Protein AF-A0A7V9L4Y8-F1 (afdb_monomer)

Solvent-accessible surface area (backbone atoms only — not comparable to full-atom values): 16252 Å² total; per-residue (Å²): 136,78,83,93,70,78,58,53,70,53,61,30,56,26,44,35,30,50,44,97,82,77,30,25,39,28,21,36,65,82,45,42,88,55,62,21,73,34,50,78,91,44,18,61,58,50,34,36,52,55,62,24,64,51,61,85,74,55,50,73,72,57,60,52,59,47,58,69,67,81,80,61,44,82,46,77,40,73,35,63,43,62,37,79,91,40,74,76,79,68,16,47,69,44,80,44,53,38,63,33,38,37,36,53,42,88,48,90,97,49,79,51,69,24,29,41,35,29,32,56,52,71,69,40,74,51,78,42,51,66,90,55,55,66,54,62,54,52,32,60,48,59,63,47,43,54,70,75,68,59,53,47,75,65,43,47,49,43,52,69,50,68,52,65,69,46,82,43,81,44,75,35,58,36,49,78,42,75,67,50,46,55,48,48,55,49,50,49,53,50,51,50,51,49,49,53,50,50,54,50,44,61,72,56,23,48,71,64,79,70,59,88,79,62,73,85,68,81,97,41,64,68,61,52,53,49,52,49,54,46,65,73,41,94,50,90,78,84,85,91,84,72,64,87,90,68,47,65,67,54,52,50,52,43,51,52,47,57,36,56,73,41,101,69,59,66,89,53,67,47,66,53,82,79,67,77,109

Radius of gyration: 27.72 Å; Cα contacts (8 Å, |Δi|>4): 368; chains: 1; bounding box: 59×62×78 Å

Foldseek 3Di:
DPDPPPWDKDKFKWKWFQDPVSKIWIDGLLCLVQIAIGHPVCRLVVSLLVVQLPPPPDDVVNVVSRDADPPKDKDWAKEWEADCVDDDPRRDTDIAIFIKIWGFDDDPPDDGQWTWIGRSLQRDIDIGGPVGDPRVVVRVCNRCVCVVVVDDPSSVVSGRDDTDMDMDMHMHTHDPDPVVSVVSVVVVVVVVVVVVVVVVLVLQFAWDDADVVHDDPPPCPVVLVVVVVCVPDPHPDDDDDDDPPPCPVSSVSVNLNVQCPDPHRDIDGDHDPVSND

pLDDT: mean 86.02, std 11.88, range [40.34, 97.88]

Secondary structure (DSSP, 8-state):
---S---EEEEEEEEEEE-TTS-EEEEETT-TTS-EEE-HHHHHHHHHHHHHTGGGS--HHHHHTT-PPTT-EEEEEEEEE--TTS-GGGGS-EEEEEEEEEEE---TTS--SEEEEEEGGGTEEEEEETTS-HHHHHHHHHHHHHHHTT--HHHHHHHH----EEEEEEEEEE--SHHHHHHHHHHHHHHHHHHHHHHHHHHHSEE-PPPSSPPP-TT-HHHHHHHHHHHTTT---------TTSSHHHHHHHHHHHHHTSSS---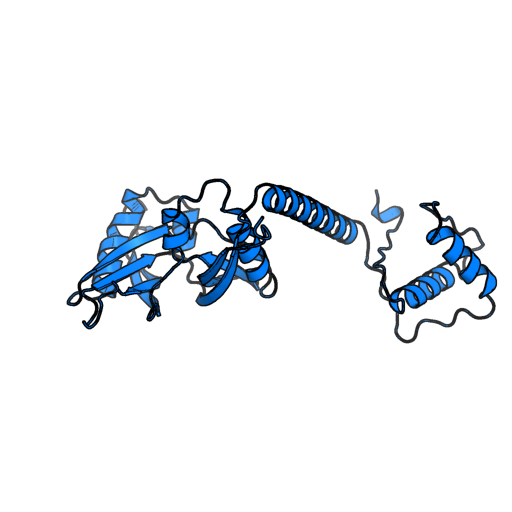-EE--TTT--

Nearest PDB structures (foldseek):
  6g1c-assembly1_V  TM=7.887E-01  e=6.205E-01  Burkholderia pseudomallei K96243
  4ntk-assembly1_F  TM=4.539E-01  e=6.205E-01  Escherichia coli K-12
  4ntm-assembly1_C  TM=2.585E-01  e=7.381E-01  Escherichia coli K-12
  3nz3-assembly1_A  TM=2.889E-01  e=1.974E+00  Streptococcus pneumoniae R6

Structure (mmCIF, N/CA/C/O backbone):
data_AF-A0A7V9L4Y8-F1
#
_entry.id   AF-A0A7V9L4Y8-F1
#
loop_
_atom_site.group_PDB
_atom_site.id
_atom_site.type_symbol
_atom_site.label_atom_id
_atom_site.label_alt_id
_atom_site.label_comp_id
_atom_site.label_asym_id
_atom_site.label_entity_id
_atom_site.label_seq_id
_atom_site.pdbx_PDB_ins_code
_atom_site.Cartn_x
_atom_site.Cartn_y
_atom_site.Cartn_z
_atom_site.occupancy
_atom_site.B_iso_or_equiv
_atom_site.auth_seq_id
_atom_site.auth_comp_id
_atom_site.auth_asym_id
_atom_site.auth_atom_id
_atom_site.pdbx_PDB_model_num
ATOM 1 N N . MET A 1 1 ? 1.287 -39.798 -14.223 1.00 40.34 1 MET A N 1
ATOM 2 C CA . MET A 1 1 ? 2.064 -38.546 -14.345 1.00 40.34 1 MET A CA 1
ATOM 3 C C . MET A 1 1 ? 1.066 -37.435 -14.628 1.00 40.34 1 MET A C 1
ATOM 5 O O . MET A 1 1 ? 0.659 -37.303 -15.773 1.00 40.34 1 MET A O 1
ATOM 9 N N . SER A 1 2 ? 0.564 -36.748 -13.597 1.00 40.59 2 SER A N 1
ATOM 10 C CA . SER A 1 2 ? -0.271 -35.559 -13.801 1.00 40.59 2 SER A CA 1
ATOM 11 C C . SER A 1 2 ? 0.634 -34.392 -14.195 1.00 40.59 2 SER A C 1
ATOM 13 O O . SER A 1 2 ? 1.723 -34.234 -13.644 1.00 40.59 2 SER A O 1
ATOM 15 N N . ASP A 1 3 ? 0.205 -33.638 -15.202 1.00 41.84 3 ASP A N 1
ATOM 16 C CA . ASP A 1 3 ? 0.892 -32.469 -15.748 1.00 41.84 3 ASP A CA 1
ATOM 17 C C . ASP A 1 3 ? 1.083 -31.428 -14.626 1.00 41.84 3 ASP A C 1
ATOM 19 O O . ASP A 1 3 ? 0.116 -30.918 -14.068 1.00 41.84 3 ASP A O 1
ATOM 23 N N . GLY A 1 4 ? 2.332 -31.185 -14.218 1.00 46.22 4 GLY A N 1
ATOM 24 C CA . GLY A 1 4 ? 2.710 -30.374 -13.052 1.00 46.22 4 GLY A CA 1
ATOM 25 C C . GLY A 1 4 ? 2.555 -28.868 -13.275 1.00 46.22 4 GLY A C 1
ATOM 26 O O . GLY A 1 4 ? 3.537 -28.131 -13.195 1.00 46.22 4 GLY A O 1
ATOM 27 N N . LYS A 1 5 ? 1.338 -28.414 -13.591 1.00 54.34 5 LYS A N 1
ATOM 28 C CA . LYS A 1 5 ? 1.007 -27.019 -13.933 1.00 54.34 5 LYS A CA 1
ATOM 29 C C . LYS A 1 5 ? -0.105 -26.409 -13.081 1.00 54.34 5 LYS A C 1
ATOM 31 O O . LYS A 1 5 ? -0.654 -25.375 -13.459 1.00 54.34 5 LYS A O 1
ATOM 36 N N . ASP A 1 6 ? -0.416 -26.991 -11.932 1.00 62.16 6 ASP A N 1
ATOM 37 C CA . ASP A 1 6 ? -1.421 -26.415 -11.042 1.00 62.16 6 ASP A CA 1
ATOM 38 C C . ASP A 1 6 ? -0.818 -25.219 -10.299 1.00 62.16 6 ASP A C 1
ATOM 40 O O . ASP A 1 6 ? -0.208 -25.330 -9.232 1.00 62.16 6 ASP A O 1
ATOM 44 N N . LYS A 1 7 ? -0.940 -24.048 -10.925 1.00 72.19 7 LYS A N 1
ATOM 45 C CA . LYS A 1 7 ? -0.676 -22.762 -10.289 1.00 72.19 7 LYS A CA 1
ATOM 46 C C . LYS A 1 7 ? -1.854 -22.424 -9.380 1.00 72.19 7 LYS A C 1
ATOM 48 O O . LYS A 1 7 ? -3.005 -22.443 -9.818 1.00 72.19 7 LYS A O 1
ATOM 53 N N . LEU A 1 8 ? -1.572 -22.099 -8.121 1.00 82.00 8 LEU A N 1
ATOM 54 C CA . LEU A 1 8 ? -2.609 -21.671 -7.188 1.00 82.00 8 LEU A CA 1
ATOM 55 C C . LEU A 1 8 ? -2.978 -20.217 -7.489 1.00 82.00 8 LEU A C 1
ATOM 57 O O . LEU A 1 8 ? -2.114 -19.344 -7.500 1.00 82.00 8 LEU A O 1
ATOM 61 N N . ARG A 1 9 ? -4.262 -19.966 -7.743 1.00 88.81 9 ARG A N 1
ATOM 62 C CA . ARG A 1 9 ? -4.794 -18.634 -8.039 1.00 88.81 9 ARG A CA 1
ATOM 63 C C . ARG A 1 9 ? -5.753 -18.202 -6.947 1.00 88.81 9 ARG A C 1
ATOM 65 O O . ARG A 1 9 ? -6.608 -18.985 -6.541 1.00 88.81 9 ARG A O 1
ATOM 72 N N . PHE A 1 10 ? -5.638 -16.958 -6.511 1.00 90.31 10 PHE A N 1
ATOM 73 C CA . PHE A 1 10 ? -6.594 -16.349 -5.596 1.00 90.31 10 PHE A CA 1
ATOM 74 C C . PHE A 1 10 ? -6.694 -14.846 -5.838 1.00 90.31 10 PHE A C 1
ATOM 76 O O . PHE A 1 10 ? -5.872 -14.254 -6.534 1.00 90.31 10 PHE A O 1
ATOM 83 N N . THR A 1 11 ? -7.721 -14.225 -5.271 1.00 93.81 11 THR A N 1
ATOM 84 C CA . THR A 1 11 ? -7.884 -12.772 -5.281 1.00 93.81 11 THR A CA 1
ATOM 85 C C . THR A 1 11 ? -7.749 -12.265 -3.857 1.00 93.81 11 THR A C 1
ATOM 87 O O . THR A 1 11 ? -8.398 -12.792 -2.959 1.00 93.81 11 THR A O 1
ATOM 90 N N . THR A 1 12 ? -6.920 -11.245 -3.660 1.00 95.00 12 THR A N 1
ATOM 91 C CA . THR A 1 12 ? -6.832 -10.501 -2.397 1.00 95.00 12 THR A CA 1
ATOM 92 C C . THR A 1 12 ? -7.390 -9.099 -2.586 1.00 95.00 12 THR A C 1
ATOM 94 O O . THR A 1 12 ? -7.534 -8.616 -3.713 1.00 95.00 12 THR A O 1
ATOM 97 N N . LEU A 1 13 ? -7.663 -8.421 -1.476 1.00 97.00 13 LEU A N 1
ATOM 98 C CA . LEU A 1 13 ? -7.881 -6.982 -1.465 1.00 97.00 13 LEU A CA 1
ATOM 99 C C . LEU A 1 13 ? -6.601 -6.262 -1.026 1.00 97.00 13 LEU A C 1
ATOM 101 O O . LEU A 1 13 ? -5.898 -6.697 -0.107 1.00 97.00 13 LEU A O 1
ATOM 105 N N . ALA A 1 14 ? -6.320 -5.152 -1.691 1.00 97.00 14 ALA A N 1
ATOM 106 C CA . ALA A 1 14 ? -5.203 -4.272 -1.411 1.00 97.00 14 ALA A CA 1
ATOM 107 C C . ALA A 1 14 ? -5.695 -2.832 -1.256 1.00 97.00 14 ALA A C 1
ATOM 109 O O . ALA A 1 14 ? -6.662 -2.410 -1.893 1.00 97.00 14 ALA A O 1
ATOM 110 N N . LEU A 1 15 ? -5.025 -2.085 -0.387 1.00 97.00 15 LEU A N 1
ATOM 111 C CA . LEU A 1 15 ? -5.238 -0.663 -0.206 1.00 97.00 15 LEU A CA 1
ATOM 112 C C . LEU A 1 15 ? -4.317 0.090 -1.165 1.00 97.00 15 LEU A C 1
ATOM 114 O O . LEU A 1 15 ? -3.099 -0.026 -1.054 1.00 97.00 15 LEU A O 1
ATOM 118 N N . ARG A 1 16 ? -4.890 0.888 -2.067 1.00 96.88 16 ARG A N 1
ATOM 119 C CA . ARG A 1 16 ? -4.148 1.848 -2.890 1.00 96.88 16 ARG A CA 1
ATOM 120 C C . ARG A 1 16 ? -4.286 3.244 -2.301 1.00 96.88 16 ARG A C 1
ATOM 122 O O . ARG A 1 16 ? -5.403 3.674 -2.025 1.00 96.88 16 ARG A O 1
ATOM 129 N N . ARG A 1 17 ? -3.175 3.960 -2.138 1.00 94.81 17 ARG A N 1
ATOM 130 C CA . ARG A 1 17 ? -3.119 5.344 -1.644 1.00 94.81 17 ARG A CA 1
ATOM 131 C C . ARG A 1 17 ? -2.508 6.250 -2.703 1.00 94.81 17 ARG A C 1
ATOM 133 O O . ARG A 1 17 ? -1.490 5.897 -3.293 1.00 94.81 17 ARG A O 1
ATOM 140 N N . THR A 1 18 ? -3.102 7.419 -2.916 1.00 94.31 18 THR A N 1
ATOM 141 C CA . THR A 1 18 ? -2.512 8.475 -3.753 1.00 94.31 18 THR A CA 1
ATOM 142 C C . THR A 1 18 ? -1.647 9.379 -2.887 1.00 94.31 18 THR A C 1
ATOM 144 O O . THR A 1 18 ? -2.134 9.970 -1.921 1.00 94.31 18 THR A O 1
ATOM 147 N N . LEU A 1 19 ? -0.363 9.478 -3.212 1.00 91.88 19 LEU A N 1
ATOM 148 C CA . LEU A 1 19 ? 0.608 10.274 -2.468 1.00 91.88 19 LEU A CA 1
ATOM 149 C C . LEU A 1 19 ? 0.749 11.673 -3.077 1.00 91.88 19 LEU A C 1
ATOM 151 O O . LEU A 1 19 ? 0.355 11.919 -4.211 1.00 91.88 19 LEU A O 1
ATOM 155 N N . ALA A 1 20 ? 1.357 12.596 -2.329 1.00 88.50 20 ALA A N 1
ATOM 156 C CA . ALA A 1 20 ? 1.542 13.982 -2.770 1.00 88.50 20 ALA A CA 1
ATOM 157 C C . ALA A 1 20 ? 2.481 14.144 -3.986 1.00 88.50 20 ALA A C 1
ATOM 159 O O . ALA A 1 20 ? 2.545 15.221 -4.564 1.00 88.50 20 ALA A O 1
ATOM 160 N N . SER A 1 21 ? 3.236 13.103 -4.346 1.00 88.69 21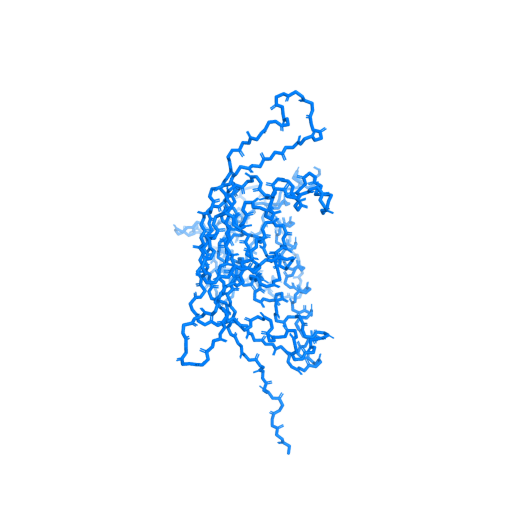 SER A N 1
ATOM 161 C CA . SER A 1 21 ? 4.180 13.078 -5.469 1.00 88.69 21 SER A CA 1
ATOM 162 C C . SER A 1 21 ? 3.560 12.591 -6.787 1.00 88.69 21 SER A C 1
ATOM 164 O O . SER A 1 21 ? 4.308 12.191 -7.677 1.00 88.69 21 SER A O 1
ATOM 166 N N . ASP A 1 22 ? 2.229 12.507 -6.879 1.00 89.00 22 ASP A N 1
ATOM 167 C CA . ASP A 1 22 ? 1.484 11.817 -7.950 1.00 89.00 22 ASP A CA 1
ATOM 168 C C . ASP A 1 22 ? 1.852 10.327 -8.116 1.00 89.00 22 ASP A C 1
ATOM 170 O O . ASP A 1 22 ? 1.474 9.672 -9.085 1.00 89.00 22 ASP A O 1
ATOM 174 N N . HIS A 1 23 ? 2.584 9.765 -7.14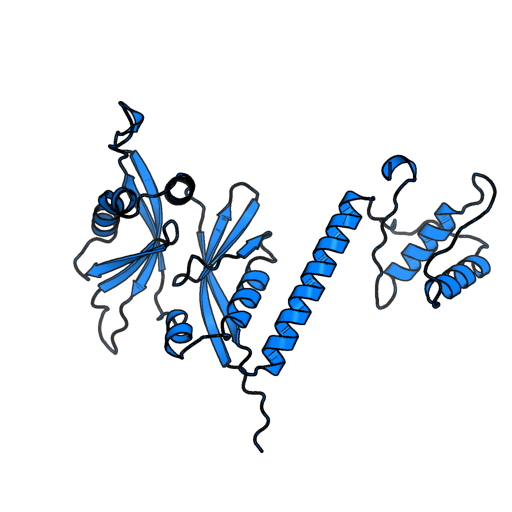8 1.00 93.94 23 HIS A N 1
ATOM 175 C CA . HIS A 1 23 ? 2.834 8.333 -7.055 1.00 93.94 23 HIS A CA 1
ATOM 176 C C . HIS A 1 23 ? 1.749 7.651 -6.227 1.00 93.94 23 HIS A C 1
ATOM 178 O O . HIS A 1 23 ? 1.054 8.264 -5.410 1.00 93.94 23 HIS A O 1
ATOM 184 N N . HIS A 1 24 ? 1.654 6.343 -6.406 1.00 95.38 24 HIS A N 1
ATOM 185 C CA . HIS A 1 24 ? 0.747 5.479 -5.683 1.00 95.38 24 HIS A CA 1
ATOM 186 C C . HIS A 1 24 ? 1.528 4.499 -4.819 1.00 95.38 24 HIS A C 1
ATOM 188 O O . HIS A 1 24 ? 2.550 3.959 -5.237 1.00 95.38 24 HIS A O 1
ATOM 194 N N . GLU A 1 25 ? 1.010 4.263 -3.621 1.00 95.12 25 GLU A N 1
ATOM 195 C CA . GLU A 1 25 ? 1.399 3.154 -2.755 1.00 95.12 25 GLU A CA 1
ATOM 196 C C . GLU A 1 25 ? 0.288 2.107 -2.813 1.00 95.12 25 GLU A C 1
ATOM 198 O O . GLU A 1 25 ? -0.892 2.462 -2.750 1.00 95.12 25 GLU A O 1
ATOM 203 N N . MET A 1 26 ? 0.640 0.830 -2.923 1.00 96.62 26 MET A N 1
ATOM 204 C CA . MET A 1 26 ? -0.325 -0.264 -2.864 1.00 96.62 26 MET A CA 1
ATOM 205 C C . MET A 1 26 ? 0.186 -1.368 -1.949 1.00 96.62 26 MET A C 1
ATOM 207 O O . MET A 1 26 ? 1.325 -1.806 -2.102 1.00 96.62 26 MET A O 1
ATOM 211 N N . SER A 1 27 ? -0.648 -1.841 -1.025 1.00 95.94 27 SER A N 1
ATOM 212 C CA . SER A 1 27 ? -0.290 -2.932 -0.111 1.00 95.94 27 SER A CA 1
ATOM 213 C C . SER A 1 27 ? -1.485 -3.838 0.215 1.00 95.94 27 SER A C 1
ATOM 215 O O . SER A 1 27 ? -2.629 -3.374 0.217 1.00 95.94 27 SER A O 1
ATOM 217 N N . PRO A 1 28 ? -1.281 -5.140 0.486 1.00 95.44 28 PRO A N 1
ATOM 218 C CA . PRO A 1 28 ? -2.339 -6.018 0.971 1.00 95.44 28 PRO A CA 1
ATOM 219 C C . PRO A 1 28 ? -2.817 -5.559 2.347 1.00 95.44 28 PRO A C 1
ATOM 221 O O . PRO A 1 28 ? -2.011 -5.221 3.212 1.00 95.44 28 PRO A O 1
ATOM 224 N N . ILE A 1 29 ? -4.123 -5.641 2.594 1.00 94.25 29 ILE A N 1
ATOM 225 C CA . ILE A 1 29 ? -4.723 -5.197 3.868 1.00 94.25 29 ILE A CA 1
ATOM 226 C C . ILE A 1 29 ? -4.119 -5.927 5.072 1.00 94.25 29 ILE A C 1
ATOM 228 O O . ILE A 1 29 ? -3.893 -5.326 6.116 1.00 94.25 29 ILE A O 1
ATOM 232 N N . THR A 1 30 ? -3.848 -7.223 4.924 1.00 90.69 30 THR A N 1
ATOM 233 C CA . THR A 1 30 ? -3.365 -8.095 6.003 1.00 90.69 30 THR A CA 1
ATOM 234 C C . THR A 1 30 ? -1.844 -8.158 6.120 1.00 90.69 30 THR A C 1
ATOM 236 O O . THR A 1 30 ? -1.336 -8.902 6.957 1.00 90.69 30 THR A O 1
ATOM 239 N N . ALA A 1 31 ? -1.117 -7.452 5.253 1.00 90.81 31 ALA A N 1
ATOM 240 C CA . ALA A 1 31 ? 0.342 -7.437 5.223 1.00 90.81 31 ALA A CA 1
ATOM 241 C C . ALA A 1 31 ? 0.830 -6.092 4.673 1.00 90.81 31 ALA A C 1
ATOM 243 O O . ALA A 1 31 ? 1.464 -6.035 3.621 1.00 90.81 31 ALA A O 1
ATOM 24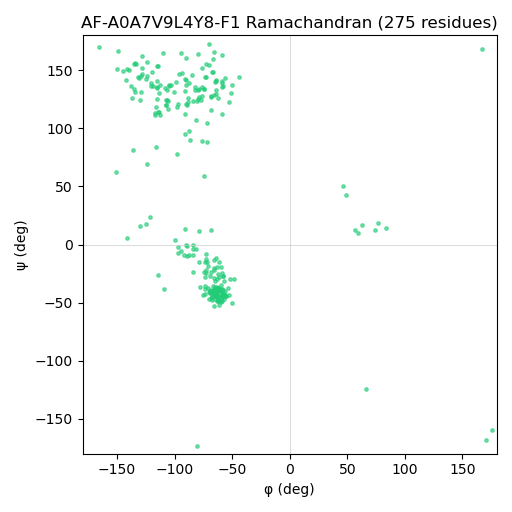4 N N . SER A 1 32 ? 0.505 -5.003 5.378 1.00 90.62 32 SER A N 1
ATOM 245 C CA . SER A 1 32 ? 0.758 -3.636 4.900 1.00 90.62 32 SER A CA 1
ATOM 246 C C . SER A 1 32 ? 2.249 -3.318 4.714 1.00 90.62 32 SER A C 1
ATOM 248 O O . SER A 1 32 ? 2.607 -2.413 3.965 1.00 90.62 32 SER A O 1
ATOM 250 N N . THR A 1 33 ? 3.121 -4.109 5.346 1.00 88.12 33 THR A N 1
ATOM 251 C CA . THR A 1 33 ? 4.580 -4.069 5.187 1.00 88.12 33 THR A CA 1
ATOM 252 C C . THR A 1 33 ? 5.061 -4.471 3.793 1.00 88.12 33 THR A C 1
ATOM 254 O O . THR A 1 33 ? 6.158 -4.080 3.396 1.00 88.12 33 THR A O 1
ATOM 257 N N . ILE A 1 34 ? 4.253 -5.213 3.032 1.00 91.44 34 ILE A N 1
ATOM 258 C CA . ILE A 1 34 ? 4.512 -5.527 1.626 1.00 91.44 34 ILE A CA 1
ATOM 259 C C . ILE A 1 34 ? 3.845 -4.443 0.790 1.00 91.44 34 ILE A C 1
ATOM 261 O O . ILE A 1 34 ? 2.652 -4.512 0.503 1.00 91.44 34 ILE A O 1
ATOM 265 N N . ALA A 1 35 ? 4.615 -3.429 0.415 1.00 93.62 35 ALA A N 1
ATOM 266 C CA . ALA A 1 35 ? 4.115 -2.298 -0.351 1.00 93.62 35 ALA A CA 1
ATOM 267 C C . ALA A 1 35 ? 4.858 -2.161 -1.682 1.00 93.62 35 ALA A C 1
ATOM 269 O O . ALA A 1 35 ? 6.085 -2.250 -1.731 1.00 93.62 35 ALA A O 1
ATOM 270 N N . ALA A 1 36 ? 4.107 -1.908 -2.750 1.00 95.06 36 ALA A N 1
ATOM 271 C CA . ALA A 1 36 ? 4.629 -1.408 -4.014 1.00 95.06 36 ALA A CA 1
ATOM 272 C C . ALA A 1 36 ? 4.467 0.117 -4.066 1.00 95.06 36 ALA A C 1
ATOM 274 O O . ALA A 1 36 ? 3.503 0.664 -3.523 1.00 95.06 36 ALA A O 1
ATOM 275 N N . TYR A 1 37 ? 5.405 0.798 -4.724 1.00 94.94 37 TYR A N 1
ATOM 276 C CA . TYR A 1 37 ? 5.404 2.251 -4.881 1.00 94.94 37 TYR A CA 1
ATOM 277 C C . TYR A 1 37 ? 5.780 2.607 -6.315 1.00 94.94 37 TYR A C 1
ATOM 279 O O . TYR A 1 37 ? 6.848 2.225 -6.789 1.00 94.94 37 TYR A O 1
ATOM 287 N N . GLY A 1 38 ? 4.949 3.394 -6.992 1.00 94.50 38 GLY A N 1
ATOM 288 C CA . GLY A 1 38 ? 5.218 3.748 -8.380 1.00 94.50 38 GLY A CA 1
ATOM 289 C C . GLY A 1 38 ? 4.121 4.575 -9.029 1.00 94.50 38 GLY A C 1
ATOM 290 O O . GLY A 1 38 ? 3.322 5.222 -8.358 1.00 94.50 38 GLY A O 1
ATOM 291 N N . GLN A 1 39 ? 4.100 4.557 -10.358 1.00 94.50 39 GLN A N 1
ATOM 292 C CA . GLN A 1 39 ? 3.021 5.140 -11.155 1.00 94.50 39 GLN A CA 1
ATOM 293 C C . GLN A 1 39 ? 1.749 4.282 -11.060 1.00 94.50 39 GLN A C 1
ATOM 295 O O . GLN A 1 39 ? 1.821 3.082 -10.776 1.00 94.50 39 GLN A O 1
ATOM 300 N N . GLU A 1 40 ? 0.586 4.901 -11.290 1.00 90.81 40 GLU A N 1
ATOM 301 C CA . GLU A 1 40 ? -0.732 4.260 -11.154 1.00 90.81 40 GLU A CA 1
ATOM 302 C C . GLU A 1 40 ? -0.846 2.950 -11.941 1.00 90.81 40 GLU A C 1
ATOM 304 O O . GLU A 1 40 ? -1.345 1.955 -11.423 1.00 90.81 40 GLU A O 1
ATOM 309 N N . ASP A 1 41 ? -0.346 2.946 -13.174 1.00 88.31 41 ASP A N 1
ATOM 310 C CA . ASP A 1 41 ? -0.418 1.835 -14.120 1.00 88.31 41 ASP A CA 1
ATOM 311 C C . ASP A 1 41 ? 0.495 0.656 -13.758 1.00 88.31 41 ASP A C 1
ATOM 313 O O . ASP A 1 41 ? 0.315 -0.433 -14.292 1.00 88.31 41 ASP A O 1
ATOM 317 N N . ARG A 1 42 ? 1.464 0.849 -12.854 1.00 90.19 42 ARG A N 1
ATOM 318 C CA . ARG A 1 42 ? 2.496 -0.156 -12.537 1.00 90.19 42 ARG A CA 1
ATOM 319 C C . ARG A 1 42 ? 2.430 -0.700 -11.126 1.00 90.19 42 ARG A C 1
ATOM 321 O O . ARG A 1 42 ? 2.874 -1.820 -10.889 1.00 90.19 42 ARG A O 1
ATOM 328 N N . VAL A 1 43 ? 1.892 0.074 -10.187 1.00 95.12 43 VAL A N 1
ATOM 329 C CA . VAL A 1 43 ? 1.919 -0.288 -8.765 1.00 95.12 43 VAL A CA 1
ATOM 330 C C . VAL A 1 43 ? 1.205 -1.622 -8.495 1.00 95.12 43 VAL A C 1
ATOM 332 O O . VAL A 1 43 ? 1.656 -2.413 -7.668 1.00 95.12 43 VAL A O 1
ATOM 335 N N . ALA A 1 44 ? 0.133 -1.910 -9.241 1.00 93.69 44 ALA A N 1
ATOM 336 C CA . ALA A 1 44 ? -0.602 -3.167 -9.140 1.00 93.69 44 ALA A CA 1
ATOM 337 C C . ALA A 1 44 ? 0.195 -4.361 -9.686 1.00 93.69 44 ALA A C 1
ATOM 339 O O . ALA A 1 44 ? 0.204 -5.424 -9.062 1.00 93.69 44 ALA A O 1
ATOM 340 N N . ASP A 1 45 ? 0.896 -4.189 -10.809 1.00 92.12 45 ASP A N 1
ATOM 341 C CA . ASP A 1 45 ? 1.741 -5.230 -11.403 1.00 92.12 45 ASP A CA 1
ATOM 342 C C . ASP A 1 45 ? 2.933 -5.558 -10.495 1.00 92.12 45 ASP A C 1
ATOM 344 O O . ASP A 1 45 ? 3.236 -6.730 -10.264 1.00 92.12 45 ASP A O 1
ATOM 348 N N . GLU A 1 46 ? 3.572 -4.535 -9.920 1.00 93.56 46 GLU A N 1
ATOM 349 C CA . GLU A 1 46 ? 4.672 -4.705 -8.967 1.00 93.56 46 GLU A CA 1
ATOM 350 C C . GLU A 1 46 ? 4.221 -5.440 -7.703 1.00 93.56 46 GLU A C 1
ATOM 352 O O . GLU A 1 46 ? 4.887 -6.382 -7.267 1.00 93.56 46 GLU A O 1
ATOM 357 N N . LEU A 1 47 ? 3.069 -5.064 -7.136 1.00 94.44 47 LEU A N 1
ATOM 358 C CA . LEU A 1 47 ? 2.534 -5.757 -5.968 1.00 94.44 47 LEU A CA 1
ATOM 359 C C . LEU A 1 47 ? 2.135 -7.199 -6.305 1.00 94.44 47 LEU A C 1
ATOM 361 O O . LEU A 1 47 ? 2.425 -8.113 -5.535 1.00 94.44 47 LEU A O 1
ATOM 365 N N . THR A 1 48 ? 1.511 -7.427 -7.463 1.00 92.81 48 THR A N 1
ATOM 366 C CA . THR A 1 48 ? 1.160 -8.777 -7.934 1.00 92.81 48 THR A CA 1
ATOM 367 C C . THR A 1 48 ? 2.405 -9.649 -8.044 1.00 92.81 48 THR A C 1
ATOM 369 O O . THR A 1 48 ? 2.412 -10.781 -7.557 1.00 92.81 48 THR A O 1
ATOM 372 N N . LEU A 1 49 ? 3.479 -9.109 -8.625 1.00 88.94 49 LEU A N 1
ATOM 373 C CA . LEU A 1 49 ? 4.762 -9.790 -8.741 1.00 88.94 49 LEU A CA 1
ATOM 374 C C . LEU A 1 49 ? 5.356 -10.102 -7.361 1.00 88.94 49 LEU A C 1
ATOM 376 O O . LEU A 1 49 ? 5.718 -11.250 -7.104 1.00 88.94 49 LEU A O 1
ATOM 380 N N . ALA A 1 50 ? 5.380 -9.130 -6.445 1.00 88.81 50 ALA A N 1
ATOM 381 C CA . ALA A 1 50 ? 5.879 -9.326 -5.084 1.00 88.81 50 ALA A CA 1
ATOM 382 C C . ALA A 1 50 ? 5.109 -10.429 -4.333 1.00 88.81 50 ALA A C 1
ATOM 384 O O . ALA A 1 50 ? 5.715 -11.290 -3.695 1.00 88.81 50 ALA A O 1
ATOM 385 N N . LEU A 1 51 ? 3.778 -10.455 -4.448 1.00 88.31 51 LEU A N 1
ATOM 386 C CA . LEU A 1 51 ? 2.938 -11.470 -3.805 1.00 88.31 51 LEU A CA 1
ATOM 387 C C . LEU A 1 51 ? 3.036 -12.843 -4.480 1.00 88.31 51 LEU A C 1
ATOM 389 O O . LEU A 1 51 ? 2.872 -13.861 -3.807 1.00 88.31 51 LEU A O 1
ATOM 393 N N . SER A 1 52 ? 3.336 -12.896 -5.780 1.00 86.50 52 SER A N 1
ATOM 394 C CA . SER A 1 52 ? 3.569 -14.159 -6.494 1.00 86.50 52 SER A CA 1
ATOM 395 C C . SER A 1 52 ? 4.857 -14.875 -6.060 1.00 86.50 52 SER A C 1
ATOM 397 O O . SER A 1 52 ? 4.935 -16.099 -6.172 1.00 86.50 52 SER A O 1
ATOM 399 N N . GLU A 1 53 ? 5.819 -14.121 -5.507 1.00 78.19 53 GLU A N 1
ATOM 400 C CA . GLU A 1 53 ? 7.138 -14.575 -5.025 1.00 78.19 53 GLU A CA 1
ATOM 401 C C . GLU A 1 53 ? 7.206 -14.771 -3.496 1.00 78.19 53 GLU A C 1
ATOM 403 O O . GLU A 1 53 ? 8.214 -15.224 -2.954 1.00 78.19 53 GLU A O 1
ATOM 408 N N . LEU A 1 54 ? 6.082 -14.591 -2.801 1.00 75.19 54 LEU A N 1
ATOM 409 C CA . LEU A 1 54 ? 5.907 -14.990 -1.404 1.00 75.19 54 LEU A CA 1
ATOM 410 C C . LEU A 1 54 ? 5.990 -16.519 -1.105 1.00 75.19 54 LEU A C 1
ATOM 412 O O . LEU A 1 54 ? 6.065 -16.851 0.083 1.00 75.19 54 LEU A O 1
ATOM 416 N N . PRO A 1 55 ? 5.982 -17.489 -2.064 1.00 56.41 55 PRO A N 1
ATOM 417 C CA . PRO A 1 55 ? 5.888 -18.905 -1.723 1.00 56.41 55 PRO A CA 1
ATOM 418 C C . PRO A 1 55 ? 7.193 -19.551 -1.238 1.00 56.41 55 PRO A C 1
ATOM 420 O O . PRO A 1 55 ? 7.212 -20.769 -1.080 1.00 56.41 55 PRO A O 1
ATOM 423 N N . ASP A 1 56 ? 8.251 -18.796 -0.933 1.00 52.47 56 ASP A N 1
ATOM 424 C CA . ASP A 1 56 ? 9.483 -19.392 -0.391 1.00 52.47 56 ASP A CA 1
ATOM 425 C C . ASP A 1 56 ? 9.290 -20.005 1.018 1.00 52.47 56 ASP A C 1
ATOM 427 O O . ASP A 1 56 ? 10.028 -20.911 1.394 1.00 52.47 56 ASP A O 1
ATOM 431 N N . GLU A 1 57 ? 8.249 -19.609 1.772 1.00 52.44 57 GLU A N 1
ATOM 432 C CA . GLU A 1 57 ? 7.961 -20.154 3.120 1.00 52.44 57 GLU A CA 1
ATOM 433 C C . GLU A 1 57 ? 6.463 -20.361 3.439 1.00 52.44 57 GLU A C 1
ATOM 435 O O . GLU A 1 57 ? 6.090 -20.676 4.577 1.00 52.44 57 GLU A O 1
ATOM 440 N N . ALA A 1 58 ? 5.567 -20.157 2.469 1.00 53.22 58 ALA A N 1
ATOM 441 C CA . ALA A 1 58 ? 4.135 -20.021 2.724 1.00 53.22 58 ALA A CA 1
ATOM 442 C C . ALA A 1 58 ? 3.472 -21.351 3.128 1.00 53.22 58 ALA A C 1
ATOM 444 O O . ALA A 1 58 ? 2.883 -22.070 2.319 1.00 53.22 58 ALA A O 1
ATOM 445 N N . LYS A 1 59 ? 3.484 -21.640 4.433 1.00 67.12 59 LYS A N 1
ATOM 446 C CA . LYS A 1 59 ? 2.489 -22.506 5.077 1.00 67.12 59 LYS A CA 1
ATOM 447 C C . LYS A 1 59 ? 1.099 -22.115 4.541 1.00 67.12 59 LYS A C 1
ATOM 449 O O . LYS A 1 59 ? 0.859 -20.920 4.361 1.00 67.12 59 LYS A O 1
ATOM 454 N N . PRO A 1 60 ? 0.149 -23.047 4.342 1.00 74.69 60 PRO A N 1
ATOM 455 C CA . PRO A 1 60 ? -1.214 -22.718 3.895 1.00 74.69 60 PRO A CA 1
ATOM 456 C C . PRO A 1 60 ? -1.868 -21.574 4.691 1.00 74.69 60 PRO A C 1
ATOM 458 O O . PRO A 1 60 ? -2.635 -20.779 4.154 1.00 74.69 60 PRO A O 1
ATOM 461 N N . THR A 1 61 ? -1.484 -21.432 5.961 1.00 76.12 61 THR A N 1
ATOM 462 C CA . THR A 1 61 ? -1.878 -20.338 6.854 1.00 76.12 61 THR A CA 1
ATOM 463 C C . THR A 1 61 ? -1.450 -18.945 6.389 1.00 76.12 61 THR A C 1
ATOM 465 O O . THR A 1 61 ? -2.107 -17.978 6.748 1.00 76.12 61 THR A O 1
ATOM 468 N N . SER A 1 62 ? -0.360 -18.810 5.632 1.00 78.06 62 SER A N 1
ATOM 469 C CA . SER A 1 62 ? 0.116 -17.531 5.094 1.00 78.06 62 SER A CA 1
ATOM 470 C C . SER A 1 62 ? -0.742 -17.077 3.916 1.00 78.06 62 SER A C 1
ATOM 472 O O . SER A 1 62 ? -1.153 -15.924 3.883 1.00 78.06 62 SER A O 1
ATOM 474 N N . VAL A 1 63 ? -1.090 -17.991 3.001 1.00 83.06 63 VAL A N 1
ATOM 475 C CA . VAL A 1 63 ? -1.993 -17.693 1.872 1.00 83.06 63 VAL A CA 1
ATOM 476 C C . VAL A 1 63 ? -3.402 -17.383 2.374 1.00 83.06 63 VAL A C 1
ATOM 478 O O . VAL A 1 63 ? -4.020 -16.423 1.922 1.00 83.06 63 VAL A O 1
ATOM 481 N N . ALA A 1 64 ? -3.884 -18.138 3.366 1.00 85.81 64 ALA A N 1
ATOM 482 C CA . ALA A 1 64 ? -5.209 -17.939 3.950 1.00 85.81 64 ALA A CA 1
ATOM 483 C C . ALA A 1 64 ? -5.422 -16.528 4.528 1.00 85.81 64 ALA A C 1
ATOM 485 O O . ALA A 1 64 ? -6.551 -16.054 4.543 1.00 85.81 64 ALA A O 1
ATOM 486 N N . ARG A 1 65 ? -4.360 -15.829 4.958 1.00 87.06 65 ARG A N 1
ATOM 487 C CA . ARG A 1 65 ? -4.463 -14.446 5.460 1.00 87.06 65 ARG A CA 1
ATOM 488 C C . ARG A 1 65 ? -4.877 -13.452 4.380 1.00 87.06 65 ARG A C 1
ATOM 490 O O . ARG A 1 65 ? -5.522 -12.468 4.702 1.00 87.06 65 ARG A O 1
ATOM 497 N N . PHE A 1 66 ? -4.537 -13.714 3.121 1.00 90.94 66 PHE A N 1
ATOM 498 C CA . PHE A 1 66 ? -4.916 -12.857 1.997 1.00 90.94 66 PHE A CA 1
ATOM 499 C C . PHE A 1 66 ? -6.329 -13.156 1.469 1.00 90.94 66 PHE A C 1
ATOM 501 O O . PHE A 1 66 ? -6.861 -12.410 0.648 1.00 90.94 66 PHE A O 1
ATOM 508 N N . LEU A 1 67 ? -6.954 -14.242 1.938 1.00 92.06 67 LEU A N 1
ATOM 509 C CA . LEU A 1 67 ? -8.333 -14.588 1.614 1.00 92.06 67 LEU A CA 1
ATOM 510 C C . LEU A 1 67 ? -9.264 -13.875 2.592 1.00 92.06 67 LEU A C 1
ATOM 512 O O . LEU A 1 67 ? -9.585 -14.381 3.667 1.00 92.06 67 LEU A O 1
ATOM 516 N N . LEU A 1 68 ? -9.673 -12.670 2.215 1.00 92.94 68 LEU A N 1
ATOM 517 C CA . LEU A 1 68 ? -10.606 -11.877 3.001 1.00 92.94 68 LEU A CA 1
ATOM 518 C C . LEU A 1 68 ? -12.060 -12.263 2.690 1.00 92.94 68 LEU A C 1
ATOM 520 O O . LEU A 1 68 ? -12.364 -12.604 1.544 1.00 92.94 68 LEU A O 1
ATOM 524 N N . PRO A 1 69 ? -12.962 -12.211 3.688 1.00 93.94 69 PRO A N 1
ATOM 525 C CA . PRO A 1 69 ? -14.385 -12.433 3.463 1.00 93.94 69 PRO A CA 1
ATOM 526 C C . PRO A 1 69 ? -14.987 -11.324 2.591 1.00 93.94 69 PRO A C 1
ATOM 528 O O . PRO A 1 69 ? -14.403 -10.255 2.415 1.00 93.94 69 PRO A O 1
ATOM 531 N N . ASP A 1 70 ? -16.189 -11.554 2.073 1.00 90.94 70 ASP A N 1
ATOM 532 C CA . ASP A 1 70 ? -16.966 -10.486 1.448 1.00 90.94 70 ASP A CA 1
ATOM 533 C C . ASP A 1 70 ? -17.400 -9.430 2.480 1.00 90.94 70 ASP A C 1
ATOM 535 O O . ASP A 1 70 ? -17.456 -9.684 3.683 1.00 90.94 70 ASP A O 1
ATOM 539 N N . GLY A 1 71 ? -17.727 -8.227 1.999 1.00 93.94 71 GLY A N 1
ATOM 540 C CA . GLY A 1 71 ? -18.185 -7.125 2.852 1.00 93.94 71 GLY A CA 1
ATOM 541 C C . GLY A 1 71 ? -17.067 -6.313 3.510 1.00 93.94 71 GLY A C 1
ATOM 542 O O . GLY A 1 71 ? -17.346 -5.542 4.421 1.00 93.94 71 GLY A O 1
ATOM 543 N N . VAL A 1 72 ? -15.818 -6.460 3.056 1.00 96.94 72 VAL A N 1
ATOM 544 C CA . VAL A 1 72 ? -14.718 -5.578 3.471 1.00 96.94 72 VAL A CA 1
ATOM 545 C C . VAL A 1 72 ? -14.967 -4.158 2.971 1.00 96.94 72 VAL A C 1
A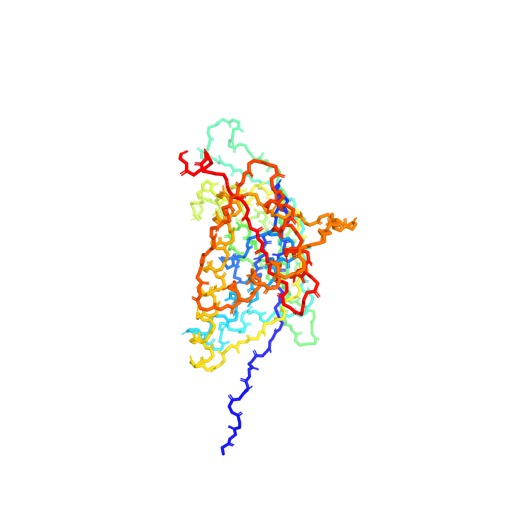TOM 547 O O . VAL A 1 72 ? -15.189 -3.952 1.774 1.00 96.94 72 VAL A O 1
ATOM 550 N N . THR A 1 73 ? -14.884 -3.182 3.872 1.00 97.62 73 THR A N 1
ATOM 551 C CA . THR A 1 73 ? -15.069 -1.759 3.557 1.00 97.62 73 THR A CA 1
ATOM 552 C C . THR A 1 73 ? -13.863 -0.923 3.972 1.00 97.62 73 THR A C 1
ATOM 554 O O . THR A 1 73 ? -13.054 -1.316 4.815 1.00 97.62 73 THR A O 1
ATOM 557 N N . LEU A 1 74 ? -13.720 0.238 3.332 1.00 97.81 74 LEU A N 1
ATOM 558 C CA . LEU A 1 74 ? -12.745 1.263 3.685 1.00 97.81 74 LEU A CA 1
ATOM 559 C C . LEU A 1 74 ? -13.493 2.421 4.324 1.00 97.81 74 LEU A C 1
ATOM 561 O O . LEU A 1 74 ? -14.388 2.987 3.702 1.00 97.81 74 LEU A O 1
ATOM 565 N N . GLU A 1 75 ? -13.088 2.774 5.534 1.00 97.50 75 GLU A N 1
ATOM 566 C CA . GLU A 1 75 ? -13.666 3.870 6.298 1.00 97.50 75 GLU A CA 1
ATOM 567 C C . GLU A 1 75 ? -12.590 4.918 6.592 1.00 97.50 75 GLU A C 1
ATOM 569 O O . GLU A 1 75 ? -11.407 4.608 6.769 1.00 97.50 75 GLU A O 1
ATOM 574 N N . HIS A 1 76 ? -13.009 6.177 6.669 1.00 96.38 76 HIS A N 1
ATOM 575 C CA . HIS A 1 76 ? -12.160 7.286 7.088 1.00 96.38 76 HIS A CA 1
ATOM 576 C C . HIS A 1 76 ? -12.670 7.800 8.427 1.00 96.38 76 HIS A C 1
ATOM 578 O O . HIS A 1 76 ? -13.761 8.360 8.515 1.00 96.38 76 HIS A O 1
ATOM 584 N N . VAL A 1 77 ? -11.885 7.586 9.478 1.00 96.44 77 VAL A N 1
ATOM 585 C CA . VAL A 1 77 ? -12.286 7.889 10.851 1.00 96.44 77 VAL A CA 1
ATOM 586 C C . VAL A 1 77 ? -11.533 9.126 11.324 1.00 96.44 77 VAL A C 1
ATOM 588 O O . VAL A 1 77 ? -10.303 9.168 11.276 1.00 96.44 77 VAL A O 1
ATOM 591 N N . GLU A 1 78 ? -12.272 10.140 11.772 1.00 96.56 78 GLU A N 1
ATOM 592 C CA . GLU A 1 78 ? -11.695 11.288 12.471 1.00 96.56 78 GLU A CA 1
ATOM 593 C C . GLU A 1 78 ? -11.422 10.911 13.930 1.00 96.56 78 GLU A C 1
ATOM 595 O O . GLU A 1 78 ? -12.323 10.464 14.639 1.00 96.56 78 GLU A O 1
ATOM 600 N N . ILE A 1 79 ? -10.179 11.098 14.364 1.00 95.44 79 ILE A N 1
ATOM 601 C CA . ILE A 1 79 ? -9.719 10.831 15.728 1.00 95.44 79 ILE A CA 1
ATOM 602 C C . ILE A 1 79 ? -8.871 11.998 16.234 1.00 95.44 79 ILE A C 1
ATOM 604 O O . ILE A 1 79 ? -8.261 12.727 15.453 1.00 95.44 79 ILE A O 1
ATOM 608 N N . GLU A 1 80 ? -8.789 12.158 17.546 1.00 95.06 80 GLU A N 1
ATOM 609 C CA . GLU A 1 80 ? -7.892 13.085 18.225 1.00 95.06 80 GLU A CA 1
ATOM 610 C C . GLU A 1 80 ? -6.631 12.358 18.688 1.00 95.06 80 GLU A C 1
ATOM 612 O O . GLU A 1 80 ? -6.690 11.423 19.483 1.00 95.06 80 GLU A O 1
ATOM 617 N N . ILE A 1 81 ? -5.465 12.800 18.226 1.00 92.69 81 ILE A N 1
ATOM 618 C CA . ILE A 1 81 ? -4.180 12.246 18.650 1.00 92.69 81 ILE A CA 1
ATOM 619 C C . ILE A 1 81 ? -3.404 13.284 19.452 1.00 92.69 81 ILE A C 1
ATOM 621 O O . ILE A 1 81 ? -3.361 14.459 19.087 1.00 92.69 81 ILE A O 1
ATOM 625 N N . ALA A 1 82 ? -2.791 12.858 20.553 1.00 90.81 82 ALA A N 1
ATOM 626 C CA . ALA A 1 82 ? -1.939 13.697 21.387 1.00 90.81 82 ALA A CA 1
ATOM 627 C C . ALA A 1 82 ? -0.498 13.182 21.362 1.00 90.81 82 ALA A C 1
ATOM 629 O O . ALA A 1 82 ? -0.255 11.993 21.164 1.00 90.81 82 ALA A O 1
ATOM 630 N N . ARG A 1 83 ? 0.454 14.090 21.588 1.00 89.19 83 ARG A N 1
ATOM 631 C CA . ARG A 1 83 ? 1.889 13.785 21.675 1.00 89.19 83 ARG A CA 1
ATOM 632 C C . ARG A 1 83 ? 2.449 14.274 23.010 1.00 89.19 83 ARG A C 1
ATOM 634 O O . ARG A 1 83 ? 3.158 15.281 23.031 1.00 89.19 83 ARG A O 1
ATOM 641 N N . PRO A 1 84 ? 2.075 13.646 24.140 1.00 86.62 84 PRO A N 1
ATOM 642 C CA . PRO A 1 84 ? 2.409 14.150 25.475 1.00 86.62 84 PRO A CA 1
ATOM 643 C C . PRO A 1 84 ? 3.920 14.272 25.725 1.00 86.62 84 PRO A C 1
ATOM 645 O O . PRO A 1 84 ? 4.332 15.012 26.615 1.00 86.62 84 PRO A O 1
ATOM 648 N N . GLU A 1 85 ? 4.746 13.584 24.939 1.00 85.94 85 GLU A N 1
ATOM 649 C CA . GLU A 1 85 ? 6.202 13.685 24.963 1.00 85.94 85 GLU A CA 1
ATOM 650 C C . GLU A 1 85 ? 6.747 15.009 24.398 1.00 85.94 85 GLU A C 1
ATOM 652 O O . GLU A 1 85 ? 7.895 15.366 24.666 1.00 85.94 85 GLU A O 1
ATOM 657 N N . LEU A 1 86 ? 5.953 15.752 23.619 1.00 88.88 86 LEU A N 1
ATOM 658 C CA . LEU A 1 86 ? 6.356 17.032 23.040 1.00 88.88 86 LEU A CA 1
ATOM 659 C C . LEU A 1 86 ? 6.009 18.215 23.962 1.00 88.88 86 LEU A C 1
ATOM 661 O O . LEU A 1 86 ? 4.922 18.265 24.542 1.00 88.88 86 LEU A O 1
ATOM 665 N N . PRO A 1 87 ? 6.879 19.239 24.061 1.00 92.31 87 PRO A N 1
ATOM 666 C CA . PRO A 1 87 ? 6.650 20.364 24.957 1.00 92.31 87 PRO A CA 1
ATOM 667 C C . PRO A 1 87 ? 5.543 21.317 24.471 1.00 92.31 87 PRO A C 1
ATOM 669 O O . PRO A 1 87 ? 5.415 21.651 23.288 1.00 92.31 87 PRO A O 1
ATOM 672 N N . GLY A 1 88 ? 4.779 21.849 25.429 1.00 92.06 88 GLY A N 1
ATOM 673 C CA . GLY A 1 88 ? 3.888 22.993 25.232 1.00 92.06 88 GLY A CA 1
ATOM 674 C C . GLY A 1 88 ? 2.714 22.724 24.287 1.00 92.06 88 GLY A C 1
ATOM 675 O O . GLY A 1 88 ? 1.889 21.847 24.524 1.00 92.06 88 GLY A O 1
ATOM 676 N N . ARG A 1 89 ? 2.581 23.541 23.232 1.00 89.81 89 ARG A N 1
ATOM 677 C CA . ARG A 1 89 ? 1.456 23.444 22.278 1.00 89.81 89 ARG A CA 1
ATOM 678 C C . ARG A 1 89 ? 1.559 22.229 21.354 1.00 89.81 89 ARG A C 1
ATOM 680 O O . ARG A 1 89 ? 0.527 21.818 20.838 1.00 89.81 89 ARG A O 1
ATOM 687 N N . LEU A 1 90 ? 2.759 21.674 21.165 1.00 85.81 90 LEU A N 1
ATOM 688 C CA . LEU A 1 90 ? 3.000 20.542 20.265 1.00 85.81 90 LEU A CA 1
ATOM 689 C C . LEU A 1 90 ? 2.457 19.217 20.812 1.00 85.81 90 LEU A C 1
ATOM 691 O O . LEU A 1 90 ? 2.154 18.328 20.026 1.00 85.81 90 LEU A O 1
ATOM 695 N N . GLY A 1 91 ? 2.307 19.095 22.134 1.00 89.19 91 GLY A N 1
ATOM 696 C CA . GLY A 1 91 ? 1.741 17.898 22.756 1.00 89.19 91 GLY A CA 1
ATOM 697 C C . GLY A 1 91 ? 0.224 17.906 22.923 1.00 89.19 91 GLY A C 1
ATOM 698 O O . GLY A 1 91 ? -0.340 16.929 23.414 1.00 89.19 91 GLY A O 1
ATOM 699 N N . ARG A 1 92 ? -0.459 18.990 22.529 1.00 92.06 92 ARG A N 1
ATOM 700 C CA . ARG A 1 92 ? -1.924 19.079 22.626 1.00 92.06 92 ARG A CA 1
ATOM 701 C C . ARG A 1 92 ? -2.593 18.091 21.663 1.00 92.06 92 ARG A C 1
ATOM 703 O O . ARG A 1 92 ? -2.050 17.878 20.582 1.00 92.06 92 ARG A O 1
ATOM 710 N N . PRO A 1 93 ? -3.775 17.549 22.010 1.00 93.00 93 PRO A N 1
ATOM 711 C CA . PRO A 1 93 ? -4.563 16.759 21.076 1.00 93.00 93 PRO A CA 1
ATOM 712 C C . PRO A 1 93 ? -4.921 17.563 19.822 1.00 93.00 93 PRO A C 1
ATOM 714 O O . PRO A 1 93 ? -5.249 18.751 19.912 1.00 93.00 93 PRO A O 1
ATOM 717 N N . TYR A 1 94 ? -4.879 16.919 18.662 1.00 93.12 94 TYR A N 1
ATOM 718 C CA . TYR A 1 94 ? -5.354 17.476 17.399 1.00 93.12 94 TYR A CA 1
ATOM 719 C C . TYR A 1 94 ? -6.053 16.403 16.571 1.00 93.12 94 TYR A C 1
ATOM 721 O O . TYR A 1 94 ? -5.752 15.214 16.676 1.00 93.12 94 TYR A O 1
ATOM 729 N N . LYS A 1 95 ? -7.008 16.842 15.752 1.00 94.81 95 LYS A N 1
ATOM 730 C CA . LYS A 1 95 ? -7.821 15.962 14.919 1.00 94.81 95 LYS A CA 1
ATOM 731 C C . LYS A 1 95 ? -7.064 15.540 13.669 1.00 94.81 95 LYS A C 1
ATOM 733 O O . LYS A 1 95 ? -6.490 16.383 12.980 1.00 94.81 95 LYS A O 1
ATOM 738 N N . ILE A 1 96 ? -7.101 14.249 13.373 1.00 94.81 96 ILE A N 1
ATOM 739 C CA . ILE A 1 96 ? -6.579 13.649 12.148 1.00 94.81 96 ILE A CA 1
ATOM 740 C C . ILE A 1 96 ? -7.605 12.682 11.565 1.00 94.81 96 ILE A C 1
ATOM 742 O O . ILE A 1 96 ? -8.425 12.118 12.286 1.00 94.81 96 ILE A O 1
ATOM 746 N N . THR A 1 97 ? -7.533 12.458 10.256 1.00 95.69 97 THR A N 1
ATOM 747 C CA . THR A 1 97 ? -8.352 11.460 9.564 1.00 95.69 97 THR A CA 1
ATOM 748 C C . THR A 1 97 ? -7.495 10.256 9.208 1.00 95.69 97 THR A C 1
ATOM 750 O O . THR A 1 97 ? -6.581 10.359 8.386 1.00 95.69 97 THR A O 1
ATOM 753 N N . VAL A 1 98 ? -7.819 9.100 9.782 1.00 95.12 98 VAL A N 1
ATOM 754 C CA . VAL A 1 98 ? -7.109 7.843 9.532 1.00 95.12 98 VAL A CA 1
ATOM 755 C C . VAL A 1 98 ? -7.966 6.933 8.660 1.00 95.12 98 VAL A C 1
ATOM 757 O O . VAL A 1 98 ? -9.158 6.752 8.903 1.00 95.12 98 VAL A O 1
ATOM 760 N N . SER A 1 99 ? -7.351 6.360 7.628 1.00 95.88 99 SER A N 1
ATOM 761 C CA . SER A 1 99 ? -7.976 5.330 6.798 1.00 95.88 99 SER A CA 1
ATOM 762 C C . SER A 1 99 ? -7.879 3.982 7.504 1.00 95.88 99 SER A C 1
ATOM 764 O O . SER A 1 99 ? -6.775 3.532 7.823 1.00 95.88 99 SER A O 1
ATOM 766 N N . VAL A 1 100 ? -9.021 3.337 7.724 1.00 96.88 100 VAL A N 1
ATOM 767 C CA . VAL A 1 100 ? -9.109 2.013 8.345 1.00 96.88 100 VAL A CA 1
ATOM 768 C C . VAL A 1 100 ? -9.861 1.054 7.436 1.00 96.88 100 VAL A C 1
ATOM 770 O O . VAL A 1 100 ? -10.793 1.443 6.733 1.00 96.88 100 VAL A O 1
ATOM 773 N N . VAL A 1 101 ? -9.452 -0.209 7.439 1.00 97.81 101 VAL A N 1
ATOM 774 C CA . VAL A 1 101 ? -10.106 -1.253 6.649 1.00 97.81 101 VAL A CA 1
ATOM 775 C C . VAL A 1 101 ? -10.875 -2.164 7.587 1.00 97.81 101 VAL A C 1
ATOM 777 O O . VAL A 1 101 ? -10.291 -2.775 8.482 1.00 97.81 101 VAL A O 1
ATOM 780 N N . VAL A 1 102 ? -12.185 -2.238 7.385 1.00 97.88 102 VAL A N 1
ATOM 781 C CA . VAL A 1 102 ? -13.106 -2.999 8.226 1.00 97.88 102 VAL A CA 1
ATOM 782 C C . VAL A 1 102 ? -13.376 -4.339 7.558 1.00 97.88 102 VAL A C 1
ATOM 784 O O . VAL A 1 102 ? -13.894 -4.403 6.446 1.00 97.88 102 VAL A O 1
ATOM 787 N N . VAL A 1 103 ? -13.011 -5.418 8.240 1.00 96.62 103 VAL A N 1
ATOM 788 C CA . VAL A 1 103 ? -13.163 -6.799 7.787 1.00 96.62 103 VAL A CA 1
ATOM 789 C C . VAL A 1 103 ? -14.176 -7.497 8.698 1.00 96.62 103 VAL A C 1
ATOM 791 O O . VAL A 1 103 ? -13.893 -7.678 9.886 1.00 96.62 103 VAL A O 1
ATOM 794 N N . PRO A 1 104 ? -15.357 -7.894 8.196 1.00 95.88 104 PRO A N 1
ATOM 795 C CA . PRO A 1 104 ? -16.351 -8.566 9.025 1.00 95.88 104 PRO A CA 1
ATOM 796 C C . PRO A 1 104 ? -15.845 -9.919 9.518 1.00 95.88 104 PRO A C 1
ATOM 798 O O . PRO A 1 104 ? -15.205 -10.664 8.777 1.00 95.88 104 PRO A O 1
ATOM 801 N N . GLU A 1 105 ? -16.152 -10.261 10.771 1.00 93.06 105 GLU A N 1
ATOM 802 C CA . GLU A 1 105 ? -15.937 -11.622 11.264 1.00 93.06 105 GLU A CA 1
ATOM 803 C C . GLU A 1 105 ? -16.928 -12.561 10.556 1.00 93.06 105 GLU A C 1
ATOM 805 O O . GLU A 1 105 ? -18.143 -12.409 10.740 1.00 93.06 105 GLU A O 1
ATOM 810 N N . PRO A 1 106 ? -16.452 -13.522 9.742 1.00 86.69 106 PRO A N 1
ATOM 811 C CA . PRO A 1 106 ? -17.340 -14.369 8.966 1.00 86.69 106 PRO A CA 1
ATOM 812 C C . PRO A 1 106 ? -18.126 -15.294 9.896 1.00 86.69 106 PRO A C 1
ATOM 814 O O . PRO A 1 106 ? -17.550 -16.034 10.696 1.00 86.69 106 PRO A O 1
ATOM 817 N N . ARG A 1 107 ? -19.454 -15.283 9.762 1.00 85.44 107 ARG A N 1
ATOM 818 C CA . ARG A 1 107 ? -20.342 -16.249 10.411 1.00 85.44 107 ARG A CA 1
ATOM 819 C C . ARG A 1 107 ? -21.307 -16.826 9.384 1.00 85.44 107 ARG A C 1
ATOM 821 O O . ARG A 1 107 ? -21.999 -16.048 8.731 1.00 85.44 107 ARG A O 1
ATOM 828 N N . PRO A 1 108 ? -21.366 -18.158 9.227 1.00 80.19 108 PRO A N 1
ATOM 829 C CA . PRO A 1 108 ? -22.374 -18.763 8.373 1.00 80.19 108 PRO A CA 1
ATOM 830 C C . PRO A 1 108 ? -23.764 -18.447 8.945 1.00 80.19 108 PRO A C 1
ATOM 832 O O . PRO A 1 108 ? -24.017 -18.666 10.130 1.00 80.19 108 PRO A O 1
ATOM 835 N N . ASP A 1 109 ? -24.624 -17.880 8.098 1.00 79.44 109 ASP A N 1
ATOM 836 C CA . ASP A 1 109 ? -26.058 -17.649 8.333 1.00 79.44 109 ASP A CA 1
ATOM 837 C C . ASP A 1 109 ? -26.433 -16.698 9.486 1.00 79.44 109 ASP A C 1
ATOM 839 O O . ASP A 1 109 ? -27.585 -16.658 9.922 1.00 79.44 109 ASP A O 1
ATOM 843 N N . LEU A 1 110 ? -25.488 -15.888 9.973 1.00 80.88 110 LEU A N 1
ATOM 844 C CA . LEU A 1 110 ? -25.716 -14.921 11.049 1.00 80.88 110 LEU A CA 1
ATOM 845 C C . LEU A 1 110 ? -25.089 -13.561 10.731 1.00 80.88 110 LEU A C 1
ATOM 847 O O . LEU A 1 110 ? -24.110 -13.453 9.999 1.00 80.88 110 LEU A O 1
ATOM 851 N N . VAL A 1 111 ? -25.634 -12.508 11.346 1.00 82.69 111 VAL A N 1
ATOM 852 C CA . VAL A 1 111 ? -25.007 -11.176 11.346 1.00 82.69 111 VAL A CA 1
ATOM 853 C C . VAL A 1 111 ? -23.606 -11.286 11.977 1.00 82.69 111 VAL A C 1
ATOM 855 O O . VAL A 1 111 ? -23.480 -11.973 13.000 1.00 82.69 111 VAL A O 1
ATOM 858 N N . PRO A 1 112 ? -22.572 -10.610 11.431 1.00 82.81 112 PRO A N 1
ATOM 859 C CA . PRO A 1 112 ? -21.237 -10.595 12.025 1.00 82.81 112 PRO A CA 1
ATOM 860 C C . PRO A 1 112 ? -21.279 -10.245 13.519 1.00 82.81 112 PRO A C 1
ATOM 862 O O . PRO A 1 112 ? -22.013 -9.346 13.943 1.00 82.81 112 PRO A O 1
ATOM 865 N N . ALA A 1 113 ? -20.500 -10.954 14.341 1.00 88.00 113 ALA A N 1
ATOM 866 C CA . ALA A 1 113 ? -20.398 -10.649 15.778 1.00 88.00 113 ALA A CA 1
ATOM 867 C C . ALA A 1 113 ? -19.596 -9.384 16.085 1.00 88.00 113 ALA A C 1
ATOM 869 O O . ALA A 1 113 ? -19.679 -8.842 17.190 1.00 88.00 113 ALA A O 1
ATOM 870 N N . GLY A 1 114 ? -18.858 -8.916 15.094 1.00 95.00 114 GLY A N 1
ATOM 871 C CA . GLY A 1 114 ? -17.974 -7.779 15.154 1.00 95.00 114 GLY A CA 1
ATOM 872 C C . GLY A 1 114 ? -17.148 -7.742 13.881 1.00 95.00 114 GLY A C 1
ATOM 873 O O . GLY A 1 114 ? -17.446 -8.434 12.900 1.00 95.00 114 GLY A O 1
ATOM 874 N N . HIS A 1 115 ? -16.123 -6.906 13.899 1.00 96.69 115 HIS A N 1
ATOM 875 C CA . HIS A 1 115 ? -15.277 -6.670 12.743 1.00 96.69 115 HIS A CA 1
ATOM 876 C C . HIS A 1 115 ? -13.833 -6.504 13.207 1.00 96.69 115 HIS A C 1
ATOM 878 O O . HIS A 1 115 ? -13.563 -5.883 14.236 1.00 96.69 115 HIS A O 1
ATOM 884 N N . TRP A 1 116 ? -12.906 -7.047 12.428 1.00 97.12 116 TRP A N 1
ATOM 885 C CA . TRP A 1 116 ? -11.497 -6.699 12.518 1.00 97.12 116 TRP A CA 1
ATOM 886 C C . TRP A 1 116 ? -11.273 -5.376 11.802 1.00 97.12 116 TRP A C 1
ATOM 888 O O . TRP A 1 116 ? -11.755 -5.173 10.691 1.00 97.12 116 TRP A O 1
ATOM 898 N N . VAL A 1 117 ? -10.539 -4.475 12.432 1.00 97.56 117 VAL A N 1
ATOM 899 C CA . VAL A 1 117 ? -10.212 -3.164 11.888 1.00 97.56 117 VAL A CA 1
ATOM 900 C C . VAL A 1 117 ? -8.712 -3.091 11.731 1.00 97.56 117 VAL A C 1
ATOM 902 O O . VAL A 1 117 ? -7.976 -3.096 12.714 1.00 97.56 117 VAL A O 1
ATOM 905 N N . PHE A 1 118 ? -8.267 -3.026 10.484 1.00 96.44 118 PHE A N 1
ATOM 906 C CA . PHE A 1 118 ? -6.870 -2.825 10.140 1.00 96.44 118 PHE A CA 1
ATOM 907 C C . PHE A 1 118 ? -6.597 -1.328 10.030 1.00 96.44 118 PHE A C 1
ATOM 909 O O . PHE A 1 118 ? -7.382 -0.587 9.432 1.00 96.44 118 PHE A O 1
ATOM 916 N N . VAL A 1 119 ? -5.462 -0.894 10.571 1.00 95.19 119 VAL A N 1
ATOM 917 C CA . VAL A 1 119 ? -4.932 0.469 10.478 1.00 95.19 119 VAL A CA 1
ATOM 918 C C . VAL A 1 119 ? -3.609 0.401 9.707 1.00 95.19 119 VAL A C 1
ATOM 920 O O . VAL A 1 119 ? -2.538 0.328 10.319 1.00 95.19 119 VAL A O 1
ATOM 923 N N . PRO A 1 120 ? -3.645 0.409 8.357 1.00 92.81 120 PRO A N 1
ATOM 924 C CA . PRO A 1 120 ? -2.463 0.118 7.540 1.00 92.81 120 PRO A CA 1
ATOM 925 C C . PRO A 1 120 ? -1.319 1.115 7.730 1.00 92.81 120 PRO A C 1
ATOM 927 O O . PRO A 1 120 ? -0.161 0.765 7.549 1.00 92.81 120 PRO A O 1
ATOM 930 N N . ALA A 1 121 ? -1.620 2.349 8.150 1.00 89.88 121 ALA A N 1
ATOM 931 C CA . ALA A 1 121 ? -0.608 3.375 8.398 1.00 89.88 121 ALA A CA 1
ATOM 932 C C . ALA A 1 121 ? 0.449 2.962 9.443 1.00 89.88 121 ALA A C 1
ATOM 934 O O . ALA A 1 121 ? 1.572 3.465 9.391 1.00 89.88 121 ALA A O 1
ATOM 935 N N . ILE A 1 122 ? 0.090 2.068 10.371 1.00 90.88 122 ILE A N 1
ATOM 936 C CA . ILE A 1 122 ? 0.949 1.613 11.474 1.00 90.88 122 ILE A CA 1
ATOM 937 C C . ILE A 1 122 ? 1.010 0.080 11.597 1.00 90.88 122 ILE A C 1
ATOM 939 O O . ILE A 1 122 ? 1.413 -0.419 12.642 1.00 90.88 122 ILE A O 1
ATOM 943 N N . ASP A 1 123 ? 0.581 -0.656 10.564 1.00 91.00 123 ASP A N 1
ATOM 944 C CA . ASP A 1 123 ? 0.531 -2.129 10.543 1.00 91.00 123 ASP A CA 1
ATOM 945 C C . ASP A 1 123 ? -0.142 -2.751 11.784 1.00 91.00 123 ASP A C 1
ATOM 947 O O . ASP A 1 123 ? 0.331 -3.721 12.374 1.00 91.00 123 ASP A O 1
ATOM 951 N N . HIS A 1 124 ? -1.257 -2.157 12.217 1.00 92.62 124 HIS A N 1
ATOM 952 C CA . HIS A 1 124 ? -1.988 -2.593 13.405 1.00 92.62 124 HIS A CA 1
ATOM 953 C C . HIS A 1 124 ? -3.371 -3.141 13.050 1.00 92.62 124 HIS A C 1
ATOM 955 O O . HIS A 1 124 ? -3.980 -2.729 12.062 1.00 92.62 124 HIS A O 1
ATOM 961 N N . ALA A 1 125 ? -3.893 -4.036 13.889 1.00 95.19 125 ALA A N 1
ATOM 962 C CA . ALA A 1 125 ? -5.266 -4.506 13.807 1.00 95.19 125 ALA A CA 1
ATOM 963 C C . ALA A 1 125 ? -5.891 -4.606 15.201 1.00 95.19 125 ALA A C 1
ATOM 965 O O . ALA A 1 125 ? -5.279 -5.147 16.122 1.00 95.19 125 ALA A O 1
ATOM 966 N N . CYS A 1 126 ? -7.131 -4.146 15.331 1.00 96.12 126 CYS A N 1
ATOM 967 C CA . CYS A 1 126 ? -7.931 -4.294 16.541 1.00 96.12 126 CYS A CA 1
ATOM 968 C C . CYS A 1 126 ? -9.305 -4.889 16.209 1.00 96.12 126 CYS A C 1
ATOM 970 O O . CYS A 1 126 ? -9.732 -4.905 15.055 1.00 96.12 126 CYS A O 1
ATOM 972 N N . TYR A 1 127 ? -9.997 -5.420 17.213 1.00 97.31 127 TYR A N 1
ATOM 973 C CA . TYR A 1 127 ? -11.347 -5.958 17.049 1.00 97.31 127 TYR A CA 1
ATOM 974 C C . TYR A 1 127 ? -12.378 -4.973 17.604 1.00 97.31 127 TYR A C 1
ATOM 976 O O . TYR A 1 127 ? -12.174 -4.414 18.683 1.00 97.31 127 TYR A O 1
ATOM 984 N N . VAL A 1 128 ? -13.480 -4.789 16.876 1.00 97.81 128 VAL A N 1
ATOM 985 C CA . VAL A 1 128 ? -14.632 -3.970 17.272 1.00 97.81 128 VAL A CA 1
ATOM 986 C C . VAL A 1 128 ? -15.844 -4.878 17.421 1.00 97.81 128 VAL A C 1
ATOM 988 O O . VAL A 1 128 ? -16.286 -5.509 16.454 1.00 97.81 128 VAL A O 1
ATOM 991 N N . ALA A 1 129 ? -16.403 -4.939 18.627 1.00 96.19 129 ALA A N 1
ATOM 992 C CA . ALA A 1 129 ? -17.597 -5.739 18.884 1.00 96.19 129 ALA A CA 1
ATOM 993 C C . ALA A 1 129 ? -18.840 -5.129 18.207 1.00 96.19 129 ALA A C 1
ATOM 995 O O . ALA A 1 129 ? -18.931 -3.921 18.018 1.00 96.19 129 ALA A O 1
ATOM 996 N N . ARG A 1 130 ? -19.859 -5.942 17.896 1.00 92.81 130 ARG A N 1
ATOM 997 C CA . ARG A 1 130 ? -21.088 -5.507 17.191 1.00 92.81 130 ARG A CA 1
ATOM 998 C C . ARG A 1 130 ? -21.819 -4.296 17.794 1.00 92.81 130 ARG A C 1
ATOM 1000 O O . ARG A 1 130 ? -22.507 -3.592 17.063 1.00 92.81 130 ARG A O 1
ATOM 1007 N N . GLY A 1 131 ? -21.739 -4.085 19.106 1.00 94.38 131 GLY A N 1
ATOM 1008 C CA . GLY A 1 131 ? -22.387 -2.952 19.786 1.00 94.38 131 GLY A CA 1
ATOM 1009 C C . GLY A 1 131 ? -21.486 -1.732 19.978 1.00 94.38 131 GLY A C 1
ATOM 1010 O O . GLY A 1 131 ? -21.941 -0.709 20.482 1.00 94.38 131 GLY A O 1
ATOM 1011 N N . GLU A 1 132 ? -20.211 -1.847 19.624 1.00 97.19 132 GLU A N 1
ATOM 1012 C CA . GLU A 1 132 ? -19.210 -0.817 19.845 1.00 97.19 132 GLU A CA 1
ATOM 1013 C C . GLU A 1 132 ? -19.122 0.116 18.635 1.00 97.19 132 GLU A C 1
ATOM 1015 O O . GLU A 1 132 ? -19.242 -0.304 17.482 1.00 97.19 132 GLU A O 1
ATOM 1020 N N . LYS A 1 133 ? -18.919 1.411 18.889 1.00 97.31 133 LYS A N 1
ATOM 1021 C CA . LYS A 1 133 ? -18.722 2.381 17.814 1.00 97.31 133 LYS A CA 1
ATOM 1022 C C . LYS A 1 133 ? -17.292 2.282 17.297 1.00 97.31 133 LYS A C 1
ATOM 1024 O O . LYS A 1 133 ? -16.344 2.434 18.062 1.00 97.31 133 LYS A O 1
ATOM 1029 N N . LEU A 1 134 ? -17.157 2.110 15.981 1.00 96.62 134 LEU A N 1
ATOM 1030 C CA . LEU A 1 134 ? -15.868 2.033 15.287 1.00 96.62 134 LEU A CA 1
ATOM 1031 C C . LEU A 1 134 ? -14.933 3.191 15.668 1.00 96.62 134 LEU A C 1
ATOM 1033 O O . LEU A 1 134 ? -13.791 2.951 16.046 1.00 96.62 134 LEU A O 1
ATOM 1037 N N . ALA A 1 135 ? -15.430 4.431 15.607 1.00 97.00 135 ALA A N 1
ATOM 1038 C CA . ALA A 1 135 ? -14.634 5.620 15.902 1.00 97.00 135 ALA A CA 1
ATOM 1039 C C . ALA A 1 135 ? -14.100 5.628 17.341 1.00 97.00 135 ALA A C 1
ATOM 1041 O O . ALA A 1 135 ? -12.910 5.849 17.540 1.00 97.00 135 ALA A O 1
ATOM 1042 N N . ASP A 1 136 ? -14.947 5.305 18.322 1.00 97.44 136 ASP A N 1
ATOM 1043 C CA . ASP A 1 136 ? -14.569 5.284 19.739 1.00 97.44 136 ASP A CA 1
ATOM 1044 C C . ASP A 1 136 ? -13.499 4.213 20.011 1.00 97.44 136 ASP A C 1
ATOM 1046 O O . ASP A 1 136 ? -12.529 4.466 20.729 1.00 97.44 136 ASP A O 1
ATOM 1050 N N . ARG A 1 137 ? -13.626 3.029 19.393 1.00 97.38 137 ARG A N 1
ATOM 1051 C CA . ARG A 1 137 ? -12.643 1.947 19.548 1.00 97.38 137 ARG A CA 1
ATOM 1052 C C . ARG A 1 137 ? -11.305 2.283 18.895 1.00 97.38 137 ARG A C 1
ATOM 1054 O O . ARG A 1 137 ? -10.261 2.099 19.517 1.00 97.38 137 ARG A O 1
ATOM 1061 N N . VAL A 1 138 ? -11.327 2.799 17.665 1.00 96.62 138 VAL A N 1
ATOM 1062 C CA . VAL A 1 138 ? -10.118 3.221 16.937 1.00 96.62 138 VAL A CA 1
ATOM 1063 C C . VAL A 1 138 ? -9.420 4.373 17.666 1.00 96.62 138 VAL A C 1
ATOM 1065 O O . VAL A 1 138 ? -8.199 4.354 17.804 1.00 96.62 138 VAL A O 1
ATOM 1068 N N . GLN A 1 139 ? -10.183 5.331 18.199 1.00 96.88 139 GLN A N 1
ATOM 1069 C CA . GLN A 1 139 ? -9.687 6.418 19.045 1.00 96.88 139 GLN A CA 1
ATOM 1070 C C . GLN A 1 139 ? -8.981 5.891 20.300 1.00 96.88 139 GLN A C 1
ATOM 1072 O O . GLN A 1 139 ? -7.882 6.342 20.618 1.00 96.88 139 GLN A O 1
ATOM 1077 N N . ALA A 1 140 ? -9.603 4.954 21.022 1.00 95.50 140 ALA A N 1
ATOM 1078 C CA . ALA A 1 140 ? -9.038 4.392 22.246 1.00 95.50 140 ALA A CA 1
ATOM 1079 C C . ALA A 1 140 ? -7.725 3.637 21.982 1.00 95.50 140 ALA A C 1
ATOM 1081 O O . ALA A 1 140 ? -6.767 3.794 22.736 1.00 95.50 140 ALA A O 1
ATOM 1082 N N . GLU A 1 141 ? -7.663 2.868 20.892 1.00 95.25 141 GLU A N 1
ATOM 1083 C CA . GLU A 1 141 ? -6.448 2.157 20.479 1.00 95.25 141 GLU A CA 1
ATOM 1084 C C . GLU A 1 141 ? -5.331 3.129 20.075 1.00 95.25 141 GLU A C 1
ATOM 1086 O O . GLU A 1 141 ? -4.223 3.096 20.616 1.00 95.25 141 GLU A O 1
ATOM 1091 N N . LEU A 1 142 ? -5.621 4.063 19.167 1.00 93.62 142 LEU A N 1
ATOM 1092 C CA . LEU A 1 142 ? -4.619 4.994 18.640 1.00 93.62 142 LEU A CA 1
ATOM 1093 C C . LEU A 1 142 ? -4.187 6.074 19.641 1.00 93.62 142 LEU A C 1
ATOM 1095 O O . LEU A 1 142 ? -3.160 6.712 19.427 1.00 93.62 142 LEU A O 1
ATOM 1099 N N . ALA A 1 143 ? -4.900 6.249 20.756 1.00 91.81 143 ALA A N 1
ATOM 1100 C CA . ALA A 1 143 ? -4.442 7.084 21.864 1.00 91.81 143 ALA A CA 1
ATOM 1101 C C . ALA A 1 143 ? -3.243 6.476 22.617 1.00 91.81 143 ALA A C 1
ATOM 1103 O O . ALA A 1 143 ? -2.457 7.216 23.208 1.00 91.81 143 ALA A O 1
ATOM 1104 N N . VAL A 1 144 ? -3.094 5.145 22.606 1.00 90.12 144 VAL A N 1
ATOM 1105 C CA . VAL A 1 144 ? -2.063 4.425 23.379 1.00 90.12 144 VAL A CA 1
ATOM 1106 C C . VAL A 1 144 ? -0.976 3.845 22.473 1.00 90.12 144 VAL A C 1
ATOM 1108 O O . VAL A 1 144 ? 0.209 3.885 22.816 1.00 90.12 144 VAL A O 1
ATOM 1111 N N . LEU A 1 145 ? -1.358 3.331 21.302 1.00 89.75 145 LEU A N 1
ATOM 1112 C CA . LEU A 1 145 ? -0.464 2.602 20.401 1.00 89.75 145 LEU A CA 1
ATOM 1113 C C . LEU A 1 145 ? 0.782 3.375 19.953 1.00 89.75 145 LEU A C 1
ATOM 1115 O O . LEU A 1 145 ? 1.850 2.772 19.979 1.00 89.75 145 LEU A O 1
ATOM 1119 N N . PRO A 1 146 ? 0.728 4.671 19.586 1.00 88.00 146 PRO A N 1
ATOM 1120 C CA . PRO A 1 146 ? 1.922 5.401 19.167 1.00 88.00 146 PRO A CA 1
ATOM 1121 C C . PRO A 1 146 ? 3.043 5.392 20.208 1.00 88.00 146 PRO A C 1
ATOM 1123 O O . PRO A 1 146 ? 4.211 5.219 19.860 1.00 88.00 146 PRO A O 1
ATOM 1126 N N . ALA A 1 147 ? 2.681 5.536 21.486 1.00 85.44 147 ALA A N 1
ATOM 1127 C CA . ALA A 1 147 ? 3.624 5.470 22.595 1.00 85.44 147 ALA A CA 1
ATOM 1128 C C . ALA A 1 147 ? 4.086 4.028 22.852 1.00 85.44 147 ALA A C 1
ATOM 1130 O O . ALA A 1 147 ? 5.277 3.793 23.040 1.00 85.44 147 ALA A O 1
ATOM 1131 N N . ALA A 1 148 ? 3.164 3.059 22.817 1.00 87.56 148 ALA A N 1
ATOM 1132 C CA . ALA A 1 148 ? 3.471 1.649 23.060 1.00 87.56 148 ALA A CA 1
ATOM 1133 C C . ALA A 1 148 ? 4.377 1.029 21.980 1.00 87.56 148 ALA A C 1
ATOM 1135 O O . ALA A 1 148 ? 5.263 0.241 22.296 1.00 87.56 148 ALA A O 1
ATOM 1136 N N . LEU A 1 149 ? 4.174 1.406 20.715 1.00 87.56 149 LEU A N 1
ATOM 1137 C CA . LEU A 1 149 ? 4.987 0.980 19.573 1.00 87.56 149 LEU A CA 1
ATOM 1138 C C . LEU A 1 149 ? 6.279 1.792 19.428 1.00 87.56 149 LEU A C 1
ATOM 1140 O O . LEU A 1 149 ? 7.059 1.504 18.526 1.00 87.56 149 LEU A O 1
ATOM 1144 N N . ALA A 1 150 ? 6.487 2.809 20.274 1.00 87.56 150 ALA A N 1
ATOM 1145 C CA . ALA A 1 150 ? 7.575 3.774 20.148 1.00 87.56 150 ALA A CA 1
ATOM 1146 C C . ALA A 1 150 ? 7.711 4.294 18.704 1.00 87.56 150 ALA A C 1
ATOM 1148 O O . ALA A 1 150 ? 8.795 4.249 18.124 1.00 87.56 150 ALA A O 1
ATOM 1149 N N . LEU A 1 151 ? 6.593 4.744 18.109 1.00 87.94 151 LEU A N 1
ATOM 1150 C CA . LEU A 1 151 ? 6.563 5.132 16.698 1.00 87.94 151 LEU A CA 1
ATOM 1151 C C . LEU A 1 151 ? 7.662 6.152 16.385 1.00 87.94 151 LEU A C 1
ATOM 1153 O O . LEU A 1 151 ? 7.707 7.248 16.950 1.00 87.94 151 LEU A O 1
ATOM 1157 N N . GLU A 1 152 ? 8.513 5.792 15.429 1.00 87.56 152 GLU A N 1
ATOM 1158 C CA . GLU A 1 152 ? 9.535 6.679 14.889 1.00 87.56 152 GLU A CA 1
ATOM 1159 C C . GLU A 1 152 ? 8.909 7.802 14.047 1.00 87.56 152 GLU A C 1
ATOM 1161 O O . GLU A 1 152 ? 7.707 7.810 13.754 1.00 87.56 152 GLU A O 1
ATOM 1166 N N . ALA A 1 153 ? 9.730 8.766 13.625 1.00 86.50 153 ALA A N 1
ATOM 1167 C CA . ALA A 1 153 ? 9.280 9.910 12.832 1.00 86.50 153 ALA A CA 1
ATOM 1168 C C . ALA A 1 153 ? 8.502 9.495 11.569 1.00 86.50 153 ALA A C 1
ATOM 1170 O O . ALA A 1 153 ? 7.495 10.123 11.239 1.00 86.50 153 ALA A O 1
ATOM 1171 N N . ASP A 1 154 ? 8.915 8.411 10.908 1.00 84.88 154 ASP A N 1
ATOM 1172 C CA . ASP A 1 154 ? 8.232 7.888 9.723 1.00 84.88 154 ASP A CA 1
ATOM 1173 C C . ASP A 1 154 ? 6.879 7.249 10.051 1.00 84.88 154 ASP A C 1
ATOM 1175 O O . ASP A 1 154 ? 5.913 7.447 9.312 1.00 84.88 154 ASP A O 1
ATOM 1179 N N . GLY A 1 155 ? 6.770 6.549 11.184 1.00 86.31 155 GLY A N 1
ATOM 1180 C CA . GLY A 1 155 ? 5.503 6.003 11.673 1.00 86.31 155 GLY A CA 1
ATOM 1181 C C . GLY A 1 155 ? 4.496 7.111 11.977 1.00 86.31 155 GLY A C 1
ATOM 1182 O O . GLY A 1 155 ? 3.354 7.069 11.516 1.00 86.31 155 GLY A O 1
ATOM 1183 N N . TRP A 1 156 ? 4.951 8.170 12.654 1.00 89.38 156 TRP A N 1
ATOM 1184 C CA . TRP A 1 156 ? 4.154 9.380 12.849 1.00 89.38 156 TRP A CA 1
ATOM 1185 C C . TRP A 1 156 ? 3.765 10.017 11.519 1.00 89.38 156 TRP A C 1
ATOM 1187 O O . TRP A 1 156 ? 2.592 10.285 11.291 1.00 89.38 156 TRP A O 1
ATOM 1197 N N . LYS A 1 157 ? 4.706 10.217 10.594 1.00 89.25 157 LYS A N 1
ATOM 1198 C CA . LYS A 1 157 ? 4.401 10.802 9.284 1.00 89.25 157 LYS A CA 1
ATOM 1199 C C . LYS A 1 157 ? 3.322 10.006 8.546 1.00 89.25 157 LYS A C 1
ATOM 1201 O O . LYS A 1 157 ? 2.403 10.617 8.005 1.00 89.25 157 LYS A O 1
ATOM 1206 N N . ARG A 1 158 ? 3.391 8.672 8.547 1.00 86.19 158 ARG A N 1
ATOM 1207 C CA . ARG A 1 158 ? 2.384 7.806 7.906 1.00 86.19 158 ARG A CA 1
ATOM 1208 C C . ARG A 1 158 ? 1.008 7.930 8.548 1.00 86.19 158 ARG A C 1
ATOM 1210 O O . ARG A 1 158 ? 0.024 7.976 7.813 1.00 86.19 158 ARG A O 1
ATOM 1217 N N . LEU A 1 159 ? 0.952 8.002 9.877 1.00 89.88 159 LEU A N 1
ATOM 1218 C CA . LEU A 1 159 ? -0.289 8.142 10.638 1.00 89.88 159 LEU A CA 1
ATOM 1219 C C . LEU A 1 159 ? -0.939 9.520 10.447 1.00 89.88 159 LEU A C 1
ATOM 1221 O O . LEU A 1 159 ? -2.154 9.615 10.312 1.00 89.88 159 LEU A O 1
ATOM 1225 N N . LEU A 1 160 ? -0.129 10.581 10.417 1.00 88.56 160 LEU A N 1
ATOM 1226 C CA . LEU A 1 160 ? -0.599 11.966 10.331 1.00 88.56 160 LEU A C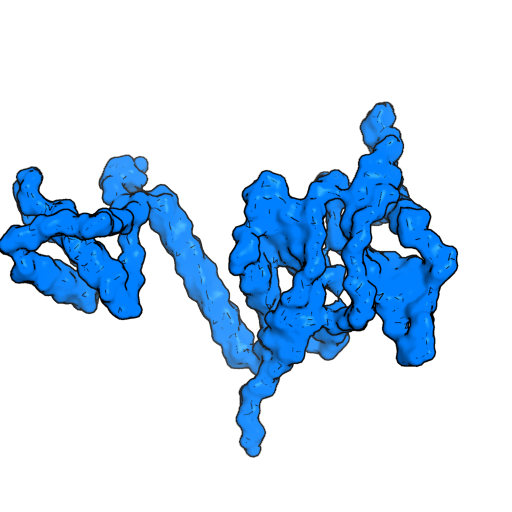A 1
ATOM 1227 C C . LEU A 1 160 ? -0.893 12.421 8.897 1.00 88.56 160 LEU A C 1
ATOM 1229 O O . LEU A 1 160 ? -1.661 13.360 8.693 1.00 88.56 160 LEU A O 1
ATOM 1233 N N . THR A 1 161 ? -0.285 11.781 7.895 1.00 83.38 161 THR A N 1
ATOM 1234 C CA . THR A 1 161 ? -0.504 12.131 6.488 1.00 83.38 161 THR A CA 1
ATOM 1235 C C . THR A 1 161 ? -1.710 11.373 5.952 1.00 83.38 161 THR A C 1
ATOM 1237 O O . THR A 1 161 ? -1.609 10.216 5.530 1.00 83.38 161 THR A O 1
ATOM 1240 N N . HIS A 1 162 ? -2.860 12.048 5.934 1.00 85.50 162 HIS A N 1
ATOM 1241 C CA . HIS A 1 162 ? -4.012 11.547 5.200 1.00 85.50 162 HIS A CA 1
ATOM 1242 C C . HIS A 1 162 ? -3.688 11.506 3.702 1.00 85.50 162 HIS A C 1
ATOM 1244 O O . HIS A 1 162 ? -3.229 12.486 3.118 1.00 85.50 162 HIS A O 1
ATOM 1250 N N . ALA A 1 163 ? -3.947 10.358 3.089 1.00 88.44 163 ALA A N 1
ATOM 1251 C CA . ALA A 1 163 ? -3.850 10.152 1.656 1.00 88.44 163 ALA A CA 1
ATOM 1252 C C . ALA A 1 163 ? -5.167 9.516 1.198 1.00 88.44 163 ALA A C 1
ATOM 1254 O O . ALA A 1 163 ? -5.581 8.530 1.827 1.00 88.44 163 ALA A O 1
ATOM 1255 N N . PRO A 1 164 ? -5.813 10.036 0.135 1.00 91.38 164 PRO A N 1
ATOM 1256 C CA . PRO A 1 164 ? -6.976 9.392 -0.455 1.00 91.38 164 PRO A CA 1
ATOM 1257 C C . PRO A 1 164 ? -6.656 7.931 -0.744 1.00 91.38 164 PRO A C 1
ATOM 1259 O O . PRO A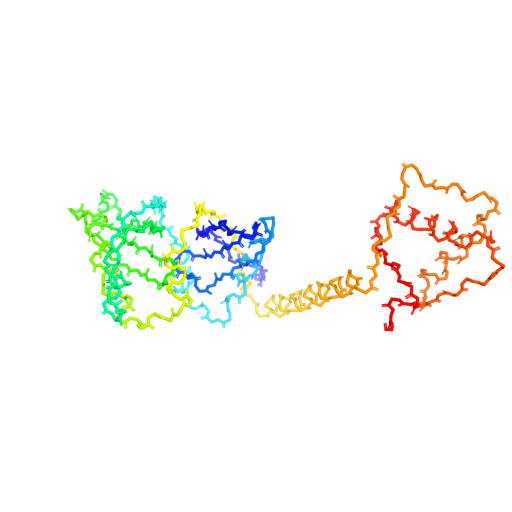 1 164 ? -5.611 7.623 -1.325 1.00 91.38 164 PRO A O 1
ATOM 1262 N N . ALA A 1 165 ? -7.538 7.039 -0.306 1.00 94.75 165 ALA A N 1
ATOM 1263 C CA . ALA A 1 165 ? -7.318 5.610 -0.412 1.00 94.75 165 ALA A CA 1
ATOM 1264 C C . ALA A 1 165 ? -8.511 4.914 -1.064 1.00 94.75 165 ALA A C 1
ATOM 1266 O O . ALA A 1 165 ? -9.643 5.390 -0.989 1.00 94.75 165 ALA A O 1
ATOM 1267 N N . LYS A 1 166 ? -8.247 3.790 -1.727 1.00 97.12 166 LYS A N 1
ATOM 1268 C CA . LYS A 1 166 ? -9.254 2.931 -2.353 1.00 97.12 166 LYS A CA 1
ATOM 1269 C C . LYS A 1 166 ? -8.901 1.470 -2.115 1.00 97.12 166 LYS A C 1
ATOM 1271 O O . LYS A 1 166 ? -7.726 1.126 -2.003 1.00 97.12 166 LYS A O 1
ATOM 1276 N N . LEU A 1 167 ? -9.921 0.621 -2.050 1.00 97.38 167 LEU A N 1
ATOM 1277 C CA . LEU A 1 167 ? -9.745 -0.828 -2.033 1.00 97.38 167 LEU A CA 1
ATOM 1278 C C . LEU A 1 167 ? -9.782 -1.362 -3.455 1.00 97.38 167 LEU A C 1
ATOM 1280 O O . LEU A 1 167 ? -10.694 -1.045 -4.218 1.00 97.38 167 LEU A O 1
ATOM 1284 N N . GLU A 1 168 ? -8.815 -2.206 -3.784 1.00 96.94 168 GLU A N 1
ATOM 1285 C CA . GLU A 1 168 ? -8.700 -2.822 -5.097 1.00 96.94 168 GLU A CA 1
ATOM 1286 C C . GLU A 1 168 ? -8.491 -4.324 -4.976 1.00 96.94 168 GLU A C 1
ATOM 1288 O O . GLU A 1 168 ? -7.835 -4.817 -4.058 1.00 96.94 168 GLU A O 1
ATOM 1293 N N . ARG A 1 169 ? -9.091 -5.062 -5.910 1.00 96.25 169 ARG A N 1
ATOM 1294 C CA . ARG A 1 169 ? -8.943 -6.513 -6.008 1.00 96.25 169 ARG A CA 1
ATOM 1295 C C . ARG A 1 169 ? -7.736 -6.824 -6.876 1.00 96.25 169 ARG A C 1
ATOM 1297 O O . ARG A 1 169 ? -7.682 -6.380 -8.019 1.00 96.25 169 ARG A O 1
ATOM 1304 N N . ILE A 1 170 ? -6.820 -7.631 -6.355 1.00 94.75 170 ILE A N 1
ATOM 1305 C CA . ILE A 1 170 ? -5.638 -8.090 -7.084 1.00 94.75 170 ILE A CA 1
ATOM 1306 C C . ILE A 1 170 ? -5.728 -9.599 -7.255 1.00 94.75 170 ILE A C 1
ATOM 1308 O O . ILE A 1 170 ? -5.875 -10.335 -6.276 1.00 94.75 170 ILE A O 1
ATOM 1312 N N . ALA A 1 171 ? -5.643 -10.059 -8.501 1.00 93.88 171 ALA A N 1
ATOM 1313 C CA . ALA A 1 171 ? -5.532 -11.474 -8.820 1.00 93.88 171 ALA A CA 1
ATOM 1314 C C . ALA A 1 171 ? -4.067 -11.905 -8.719 1.00 93.88 171 ALA A C 1
ATOM 1316 O O . ALA A 1 171 ? -3.204 -11.348 -9.390 1.00 93.88 171 ALA A O 1
ATOM 1317 N N . ILE A 1 172 ? -3.799 -12.908 -7.890 1.00 91.00 172 ILE A N 1
ATOM 1318 C CA . ILE A 1 172 ? -2.459 -13.424 -7.632 1.00 91.00 172 ILE A CA 1
ATOM 1319 C C . ILE A 1 172 ? -2.392 -14.857 -8.132 1.00 91.00 172 ILE A C 1
ATOM 1321 O O . ILE A 1 172 ? -3.278 -15.675 -7.872 1.00 91.00 172 ILE A O 1
ATOM 1325 N N . GLU A 1 173 ? -1.312 -15.157 -8.840 1.00 87.62 173 GLU A N 1
ATOM 1326 C CA . GLU A 1 173 ? -0.974 -16.497 -9.287 1.00 87.62 173 GLU A CA 1
ATOM 1327 C C . GLU A 1 173 ? 0.345 -16.908 -8.624 1.00 87.62 173 GLU A C 1
ATOM 1329 O O . GLU A 1 173 ? 1.392 -16.337 -8.913 1.00 87.62 173 GLU A O 1
ATOM 1334 N N . LEU A 1 174 ? 0.296 -17.881 -7.711 1.00 81.50 174 LEU A N 1
ATOM 1335 C CA . LEU A 1 174 ? 1.486 -18.369 -7.018 1.00 81.50 174 LEU A CA 1
ATOM 1336 C C . LEU A 1 174 ? 2.238 -19.383 -7.875 1.00 81.50 174 LEU A C 1
ATOM 1338 O O . LEU A 1 174 ? 1.659 -20.337 -8.411 1.00 81.50 174 LEU A O 1
ATOM 1342 N N . ALA A 1 175 ? 3.559 -19.228 -7.917 1.00 69.06 175 ALA A N 1
ATOM 1343 C CA . ALA A 1 175 ? 4.463 -20.262 -8.389 1.00 69.06 175 ALA A CA 1
ATOM 1344 C C . ALA A 1 175 ? 4.527 -21.399 -7.352 1.00 69.06 175 ALA A C 1
ATOM 1346 O O . ALA A 1 175 ? 5.166 -21.281 -6.313 1.00 69.06 175 ALA A O 1
ATOM 1347 N N . THR A 1 176 ? 3.863 -22.520 -7.634 1.00 63.59 176 THR A N 1
ATOM 1348 C CA . THR A 1 176 ? 3.820 -23.703 -6.752 1.00 63.59 176 THR A CA 1
ATOM 1349 C C . THR A 1 176 ? 5.018 -24.642 -6.930 1.00 63.59 176 THR A C 1
ATOM 1351 O O . THR A 1 176 ? 5.104 -25.660 -6.246 1.00 63.59 176 THR A O 1
ATOM 1354 N N . THR A 1 177 ? 5.951 -24.330 -7.841 1.00 58.44 177 THR A N 1
ATOM 1355 C CA . THR A 1 177 ? 7.110 -25.184 -8.142 1.00 58.44 177 THR A CA 1
ATOM 1356 C C . THR A 1 177 ? 8.440 -24.433 -7.988 1.00 58.44 177 THR A C 1
ATOM 1358 O O . THR A 1 177 ? 8.536 -23.282 -8.422 1.00 58.44 177 THR A O 1
ATOM 1361 N N . PRO A 1 178 ? 9.504 -25.089 -7.477 1.00 55.91 178 PRO A N 1
ATOM 1362 C CA . PRO A 1 178 ? 10.841 -24.491 -7.353 1.00 55.91 178 PRO A CA 1
ATOM 1363 C C . PRO A 1 178 ? 11.423 -23.973 -8.678 1.00 55.91 178 PRO A C 1
ATOM 1365 O O . PRO A 1 178 ? 12.163 -22.992 -8.714 1.00 55.91 178 PRO A O 1
ATOM 1368 N N . LEU A 1 179 ? 11.071 -24.617 -9.797 1.00 52.44 179 LEU A N 1
ATOM 1369 C CA . LEU A 1 179 ? 11.513 -24.202 -11.129 1.00 52.44 179 LEU A CA 1
ATOM 1370 C C . LEU A 1 179 ? 10.859 -22.875 -11.548 1.00 52.44 179 LEU A C 1
ATOM 1372 O O . LEU A 1 179 ? 11.533 -21.997 -12.083 1.00 52.44 179 LEU A O 1
ATOM 1376 N N . ALA A 1 180 ? 9.561 -22.708 -11.275 1.00 53.66 180 ALA A N 1
ATOM 1377 C CA . ALA A 1 180 ? 8.851 -21.463 -11.550 1.00 53.66 180 ALA A CA 1
ATOM 1378 C C . ALA A 1 180 ? 9.390 -20.300 -10.695 1.00 53.66 180 ALA A C 1
ATOM 1380 O O . ALA A 1 180 ? 9.550 -19.204 -11.224 1.00 53.66 180 ALA A O 1
ATOM 1381 N N . GLN A 1 181 ? 9.778 -20.561 -9.441 1.00 54.28 181 GLN A N 1
ATOM 1382 C CA . GLN A 1 181 ? 10.425 -19.583 -8.550 1.00 54.28 181 GLN A CA 1
ATOM 1383 C C . GLN A 1 181 ? 11.803 -19.130 -9.071 1.00 54.28 181 GLN A C 1
ATOM 1385 O O . GLN A 1 181 ? 12.110 -17.939 -9.121 1.00 54.28 181 GLN A O 1
ATOM 1390 N N . ALA A 1 182 ? 12.645 -20.061 -9.537 1.00 59.69 182 ALA A N 1
ATOM 1391 C CA . ALA A 1 182 ? 13.945 -19.716 -10.123 1.00 59.69 182 ALA A CA 1
ATOM 1392 C C . ALA A 1 182 ? 13.803 -18.875 -11.407 1.00 59.69 182 ALA A C 1
ATOM 1394 O O . ALA A 1 182 ? 14.590 -17.956 -11.657 1.00 59.69 182 ALA A O 1
ATOM 1395 N N . HIS A 1 183 ? 12.779 -19.167 -12.213 1.00 58.97 183 HIS A N 1
ATOM 1396 C CA . HIS A 1 183 ? 12.446 -18.377 -13.394 1.00 58.97 183 HIS A CA 1
ATOM 1397 C C . HIS A 1 183 ? 11.907 -16.983 -13.041 1.00 58.97 183 HIS A C 1
ATOM 1399 O O . HIS A 1 183 ? 12.304 -16.025 -13.705 1.00 58.97 183 HIS A O 1
ATOM 1405 N N . GLY A 1 184 ? 11.085 -16.851 -11.995 1.00 57.41 184 GLY A N 1
ATOM 1406 C CA . GLY A 1 184 ? 10.571 -15.572 -11.494 1.00 57.41 184 GLY A CA 1
ATOM 1407 C C . GLY A 1 184 ? 11.678 -14.643 -10.995 1.00 57.41 184 GLY A C 1
ATOM 1408 O O . GLY A 1 184 ? 11.809 -13.516 -11.475 1.00 57.41 184 GLY A O 1
ATOM 1409 N N . ARG A 1 185 ? 12.594 -15.156 -10.163 1.00 61.81 185 ARG A N 1
ATOM 1410 C CA . ARG A 1 185 ? 13.786 -14.410 -9.707 1.00 61.81 185 ARG A CA 1
ATOM 1411 C C . ARG A 1 185 ? 14.670 -13.931 -10.850 1.00 61.81 185 ARG A C 1
ATOM 1413 O O . ARG A 1 185 ? 15.132 -12.790 -10.841 1.00 61.81 185 ARG A O 1
ATOM 1420 N N . LYS A 1 186 ? 14.913 -14.786 -11.848 1.00 72.12 186 LYS A N 1
ATOM 1421 C CA . LYS A 1 186 ? 15.691 -14.404 -13.033 1.00 72.12 186 LYS A CA 1
ATOM 1422 C C . LYS A 1 186 ? 14.960 -13.347 -13.861 1.00 72.12 186 LYS A C 1
ATOM 1424 O O . LYS A 1 186 ? 15.589 -12.384 -14.284 1.00 72.12 186 LYS A O 1
ATOM 1429 N N . ALA A 1 187 ? 13.653 -13.504 -14.062 1.00 67.62 187 ALA A N 1
ATOM 1430 C CA . ALA A 1 187 ? 12.839 -12.537 -14.787 1.00 67.62 187 ALA A CA 1
ATOM 1431 C C . ALA A 1 187 ? 12.832 -11.166 -14.093 1.00 67.62 187 ALA A C 1
ATOM 1433 O O . ALA A 1 187 ? 12.978 -10.159 -14.778 1.00 67.62 187 ALA A O 1
ATOM 1434 N N . LEU A 1 188 ? 12.756 -11.122 -12.758 1.00 63.44 188 LEU A N 1
ATOM 1435 C CA . LEU A 1 188 ? 12.842 -9.888 -11.974 1.00 63.44 188 LEU A CA 1
ATOM 1436 C C . LEU A 1 188 ? 14.236 -9.265 -12.048 1.00 63.44 188 LEU A C 1
ATOM 1438 O O . LEU A 1 188 ? 14.353 -8.072 -12.299 1.00 63.44 188 LEU A O 1
ATOM 1442 N N . ALA A 1 189 ? 15.300 -10.059 -11.913 1.00 71.44 189 ALA A N 1
ATOM 1443 C CA . ALA A 1 189 ? 16.665 -9.561 -12.066 1.00 71.44 189 ALA A CA 1
ATOM 1444 C C . ALA A 1 189 ? 16.919 -9.000 -13.476 1.00 71.44 189 ALA A C 1
ATOM 1446 O O . ALA A 1 189 ? 17.590 -7.981 -13.625 1.00 71.44 189 ALA A O 1
ATOM 1447 N N . ASP A 1 190 ? 16.375 -9.638 -14.515 1.00 73.69 190 ASP A N 1
ATOM 1448 C CA . ASP A 1 190 ? 16.495 -9.171 -15.895 1.00 73.69 190 ASP A CA 1
ATOM 1449 C C . ASP A 1 190 ? 15.610 -7.939 -16.162 1.00 73.69 190 ASP A C 1
ATOM 1451 O O . ASP A 1 190 ? 16.051 -7.015 -16.850 1.00 73.69 190 ASP A O 1
ATOM 1455 N N . ALA A 1 191 ? 14.402 -7.878 -15.590 1.00 71.19 191 ALA A N 1
ATOM 1456 C CA . ALA A 1 191 ? 13.517 -6.715 -15.661 1.00 71.19 191 ALA A CA 1
ATOM 1457 C C . ALA A 1 191 ? 14.116 -5.505 -14.934 1.00 71.19 191 ALA A C 1
ATOM 1459 O O . ALA A 1 191 ? 14.158 -4.415 -15.502 1.00 71.19 191 ALA A O 1
ATOM 1460 N N . GLU A 1 192 ? 14.665 -5.705 -13.737 1.00 72.75 192 GLU A N 1
ATOM 1461 C CA . GLU A 1 192 ? 15.325 -4.668 -12.945 1.00 72.75 192 GLU A CA 1
ATOM 1462 C C . GLU A 1 192 ? 16.615 -4.198 -13.616 1.00 72.75 192 GLU A C 1
ATOM 1464 O O . GLU A 1 192 ? 16.843 -2.998 -13.767 1.00 72.75 192 GLU A O 1
ATOM 1469 N N . ARG A 1 193 ? 17.428 -5.126 -14.137 1.00 75.25 193 ARG A N 1
ATOM 1470 C CA . ARG A 1 193 ? 18.608 -4.776 -14.939 1.00 75.25 193 ARG A CA 1
ATOM 1471 C C . ARG A 1 193 ? 18.214 -3.952 -16.161 1.00 75.25 193 ARG A C 1
ATOM 1473 O O . ARG A 1 193 ? 18.891 -2.980 -16.486 1.00 75.25 193 ARG A O 1
ATOM 1480 N N . LYS A 1 194 ? 17.119 -4.311 -16.836 1.00 81.94 194 LYS A N 1
ATOM 1481 C CA . LYS A 1 194 ? 16.597 -3.549 -17.975 1.00 81.94 194 LYS A CA 1
ATOM 1482 C C . LYS A 1 194 ? 16.084 -2.171 -17.545 1.00 81.94 194 LYS A C 1
ATOM 1484 O O . LYS A 1 194 ? 16.344 -1.205 -18.256 1.00 81.94 194 LYS A O 1
ATOM 1489 N N . ARG A 1 195 ? 15.412 -2.061 -16.395 1.00 79.69 195 ARG A N 1
ATOM 1490 C CA . ARG A 1 195 ? 14.942 -0.792 -15.817 1.00 79.69 195 ARG A CA 1
ATOM 1491 C C . ARG A 1 195 ? 16.109 0.142 -15.517 1.00 79.69 195 ARG A C 1
ATOM 1493 O O . ARG A 1 195 ? 16.116 1.267 -16.003 1.00 79.69 195 ARG A O 1
ATOM 1500 N N . LEU A 1 196 ? 17.115 -0.347 -14.795 1.00 79.19 196 LEU A N 1
ATOM 1501 C CA . LEU A 1 196 ? 18.329 0.406 -14.480 1.00 79.19 196 LEU A CA 1
ATOM 1502 C C . LEU A 1 196 ? 19.081 0.817 -15.745 1.00 79.19 196 LEU A C 1
ATOM 1504 O O . LEU A 1 196 ? 19.561 1.943 -15.827 1.00 79.19 196 LEU A O 1
ATOM 1508 N N . ALA A 1 197 ? 19.144 -0.057 -16.753 1.00 83.12 197 ALA A N 1
ATOM 1509 C CA . ALA A 1 197 ? 19.754 0.273 -18.036 1.00 83.12 197 ALA A CA 1
ATOM 1510 C C . ALA A 1 197 ? 19.002 1.404 -18.754 1.00 83.12 197 ALA A C 1
ATOM 1512 O O . ALA A 1 197 ? 19.639 2.335 -19.230 1.00 83.12 197 ALA A O 1
ATOM 1513 N N . ILE A 1 198 ? 17.666 1.361 -18.796 1.00 84.44 198 ILE A N 1
ATOM 1514 C CA . ILE A 1 198 ? 16.852 2.431 -19.394 1.00 84.44 198 ILE A CA 1
ATOM 1515 C C . ILE A 1 198 ? 17.032 3.739 -18.621 1.00 84.44 198 ILE A C 1
ATOM 1517 O O . ILE A 1 198 ? 17.354 4.746 -19.235 1.00 84.44 198 ILE A O 1
ATOM 1521 N N . ALA A 1 199 ? 16.927 3.716 -17.290 1.00 77.88 199 ALA A N 1
ATOM 1522 C CA . ALA A 1 199 ? 17.126 4.904 -16.459 1.00 77.88 199 ALA A CA 1
ATOM 1523 C C . ALA A 1 199 ? 18.533 5.504 -16.630 1.00 77.88 199 ALA A C 1
ATOM 1525 O O . ALA A 1 199 ? 18.701 6.718 -16.687 1.00 77.88 199 ALA A O 1
ATOM 1526 N N . THR A 1 200 ? 19.553 4.652 -16.762 1.00 83.56 200 THR A N 1
ATOM 1527 C CA . THR A 1 200 ? 20.925 5.091 -17.051 1.00 83.56 200 THR A CA 1
ATOM 1528 C C . THR A 1 200 ? 21.010 5.770 -18.417 1.00 83.56 200 THR A C 1
ATOM 1530 O O . THR A 1 200 ? 21.652 6.808 -18.538 1.00 83.56 200 THR A O 1
ATOM 1533 N N . LEU A 1 201 ? 20.353 5.216 -19.440 1.00 85.25 201 LEU A N 1
ATOM 1534 C CA . LEU A 1 201 ? 20.320 5.802 -20.782 1.00 85.25 201 LEU A CA 1
ATOM 1535 C C . LEU A 1 201 ? 19.546 7.125 -20.823 1.00 85.25 201 LEU A C 1
ATOM 1537 O O . LEU A 1 201 ? 20.006 8.053 -21.481 1.00 85.25 201 LEU A O 1
ATOM 1541 N N . ASP A 1 202 ? 18.428 7.226 -20.103 1.00 83.69 202 ASP A N 1
ATOM 1542 C CA . ASP A 1 202 ? 17.642 8.460 -19.975 1.00 83.69 202 ASP A CA 1
ATOM 1543 C C . ASP A 1 202 ? 18.423 9.567 -19.244 1.00 83.69 202 ASP A C 1
ATOM 1545 O O . ASP A 1 202 ? 18.264 10.742 -19.560 1.00 83.69 202 ASP A O 1
ATOM 1549 N N . ASN A 1 203 ? 19.304 9.203 -18.305 1.00 80.44 203 ASN A N 1
ATOM 1550 C CA . ASN A 1 203 ? 20.195 10.155 -17.636 1.00 80.44 203 ASN A CA 1
ATOM 1551 C C . ASN A 1 203 ? 21.402 10.558 -18.500 1.00 80.44 203 ASN A C 1
ATOM 1553 O O . ASN A 1 203 ? 21.850 11.698 -18.426 1.00 80.44 203 ASN A O 1
ATOM 1557 N N . ALA A 1 204 ? 21.963 9.628 -19.280 1.00 83.56 204 ALA A N 1
ATOM 1558 C CA . ALA A 1 204 ? 23.199 9.841 -20.043 1.00 83.56 204 ALA A CA 1
ATOM 1559 C C . ALA A 1 204 ? 22.980 10.419 -21.454 1.00 83.56 204 ALA A C 1
ATOM 1561 O O . ALA A 1 204 ? 23.944 10.768 -22.141 1.00 83.56 204 ALA A O 1
ATOM 1562 N N . GLY A 1 205 ? 21.739 10.481 -21.933 1.00 86.69 205 GLY A N 1
ATOM 1563 C CA . GLY A 1 205 ? 21.440 10.997 -23.261 1.00 86.69 205 GLY A CA 1
ATOM 1564 C C . GLY A 1 205 ? 19.967 11.305 -23.464 1.00 86.69 205 GLY A C 1
ATOM 1565 O O . GLY A 1 205 ? 19.103 10.935 -22.676 1.00 86.69 205 GLY A O 1
ATOM 1566 N N . ARG A 1 206 ? 19.659 11.965 -24.580 1.00 87.94 206 ARG A N 1
ATOM 1567 C CA . ARG A 1 206 ? 18.276 12.235 -24.975 1.00 87.94 206 ARG A CA 1
ATOM 1568 C C . ARG A 1 206 ? 17.725 11.076 -25.790 1.00 87.94 206 ARG A C 1
ATOM 1570 O O . ARG A 1 206 ? 18.389 10.575 -26.703 1.00 87.94 206 ARG A O 1
ATOM 1577 N N . ARG A 1 207 ? 16.474 10.702 -25.548 1.00 88.62 207 ARG A N 1
ATOM 1578 C CA . ARG A 1 207 ? 15.775 9.767 -26.431 1.00 88.62 207 ARG A CA 1
ATOM 1579 C C . ARG A 1 207 ? 15.608 10.395 -27.820 1.00 88.62 207 ARG A C 1
ATOM 1581 O O . ARG A 1 207 ? 15.240 11.561 -27.945 1.00 88.62 207 ARG A O 1
ATOM 1588 N N . VAL A 1 208 ? 15.922 9.641 -28.871 1.00 87.62 208 VAL A N 1
ATOM 1589 C CA . VAL A 1 208 ? 15.770 10.113 -30.254 1.00 87.62 208 VAL A CA 1
ATOM 1590 C C . VAL A 1 208 ? 14.317 9.938 -30.667 1.00 87.62 208 VAL A C 1
ATOM 1592 O O . VAL A 1 208 ? 13.863 8.819 -30.902 1.00 87.62 208 VAL A O 1
ATOM 1595 N N . GLU A 1 209 ? 13.593 11.047 -30.756 1.00 85.56 209 GLU A N 1
ATOM 1596 C CA . GLU A 1 209 ? 12.245 11.070 -31.314 1.00 85.56 209 GLU A CA 1
ATOM 1597 C C . GLU A 1 209 ? 12.306 11.138 -32.841 1.00 85.56 209 GLU A C 1
ATOM 1599 O O . GLU A 1 209 ? 13.065 11.914 -33.429 1.00 85.56 209 GLU A O 1
ATOM 1604 N N . VAL A 1 210 ? 11.516 10.287 -33.490 1.00 81.38 210 VAL A N 1
ATOM 1605 C CA . VAL A 1 210 ? 11.360 10.296 -34.943 1.00 81.38 210 VAL A CA 1
ATOM 1606 C C . VAL A 1 210 ? 10.229 11.257 -35.279 1.00 81.38 210 VAL A C 1
ATOM 1608 O O . VAL A 1 210 ? 9.113 11.084 -34.803 1.00 81.38 210 VAL A O 1
ATOM 1611 N N . SER A 1 211 ? 10.518 12.265 -36.100 1.00 79.25 211 SER A N 1
ATOM 1612 C CA . SER A 1 211 ? 9.485 13.141 -36.659 1.00 79.25 211 SER A CA 1
ATOM 1613 C C . SER A 1 211 ? 8.561 12.339 -37.580 1.00 79.25 211 SER A C 1
ATOM 1615 O O . SER A 1 211 ? 9.045 11.498 -38.337 1.00 79.25 211 SER A O 1
ATOM 1617 N N . ASP A 1 212 ? 7.256 12.607 -37.519 1.00 79.38 212 ASP A N 1
ATOM 1618 C CA . ASP A 1 212 ? 6.255 12.024 -38.414 1.00 79.38 212 ASP A CA 1
ATOM 1619 C C . ASP A 1 212 ? 5.630 13.125 -39.301 1.00 79.38 212 ASP A C 1
ATOM 1621 O O . ASP A 1 212 ? 4.980 14.027 -38.762 1.00 79.38 212 ASP A O 1
ATOM 1625 N N . PRO A 1 213 ? 5.844 13.117 -40.635 1.00 78.56 213 PRO A N 1
ATOM 1626 C CA . PRO A 1 213 ? 6.637 12.146 -41.392 1.00 78.56 213 PRO A CA 1
ATOM 1627 C C . PRO A 1 213 ? 8.155 12.365 -41.236 1.00 78.56 213 PRO A C 1
ATOM 1629 O O . PRO A 1 213 ? 8.609 13.500 -41.057 1.00 78.56 213 PRO A O 1
ATOM 1632 N N . PRO A 1 214 ? 8.975 11.304 -41.357 1.00 79.88 214 PRO A N 1
ATOM 1633 C CA . PRO A 1 214 ? 10.421 11.426 -41.232 1.00 79.88 214 PRO A CA 1
ATOM 1634 C C . PRO A 1 214 ? 11.014 12.252 -42.387 1.00 79.88 214 PRO A C 1
ATOM 1636 O O . PRO A 1 214 ? 10.516 12.183 -43.515 1.00 79.88 214 PRO A O 1
ATOM 1639 N N . PRO A 1 215 ? 12.112 12.99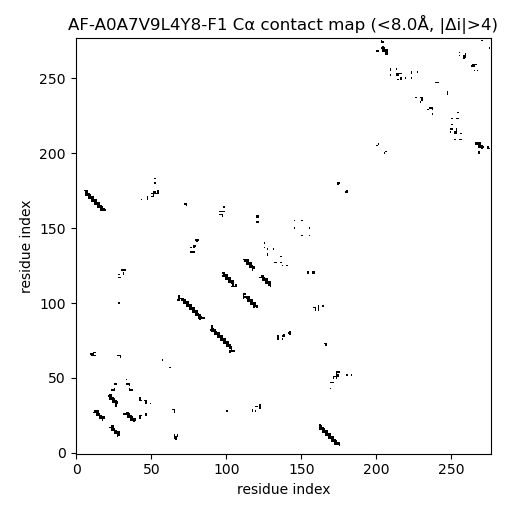8 -42.155 1.00 81.94 215 PRO A N 1
ATOM 1640 C CA . PRO A 1 215 ? 12.775 13.756 -43.212 1.00 81.94 215 PRO A CA 1
ATOM 1641 C C . PRO A 1 215 ? 13.211 12.839 -44.370 1.00 81.94 215 PRO A C 1
ATOM 1643 O O . PRO A 1 215 ? 13.775 11.768 -44.116 1.00 81.94 215 PRO A O 1
ATOM 1646 N N . PRO A 1 216 ? 13.010 13.235 -45.641 1.00 84.19 216 PRO A N 1
ATOM 1647 C CA . PRO A 1 216 ? 13.342 12.380 -46.773 1.00 84.19 216 PRO A CA 1
ATOM 1648 C C . PRO A 1 216 ? 14.862 12.198 -46.914 1.00 84.19 216 PRO A C 1
ATOM 1650 O O . PRO A 1 216 ? 15.617 13.165 -47.010 1.00 84.19 216 PRO A O 1
ATOM 1653 N N . CYS A 1 217 ? 15.317 10.944 -46.988 1.00 88.06 217 CYS A N 1
ATOM 1654 C CA . CYS A 1 217 ? 16.713 10.592 -47.263 1.00 88.06 217 CYS A CA 1
ATOM 1655 C C . CYS A 1 217 ? 16.889 10.245 -48.752 1.00 88.06 217 CYS A C 1
ATOM 1657 O O . CYS A 1 217 ? 16.916 9.079 -49.147 1.00 88.06 217 CYS A O 1
ATOM 1659 N N . VAL A 1 218 ? 16.942 11.270 -49.606 1.00 91.88 218 VAL A N 1
ATOM 1660 C CA . VAL A 1 218 ? 16.983 11.091 -51.068 1.00 91.88 218 VAL A CA 1
ATOM 1661 C C . VAL A 1 218 ? 18.366 10.615 -51.526 1.00 91.88 218 VAL A C 1
ATOM 1663 O O . VAL A 1 218 ? 19.389 11.162 -51.119 1.00 91.88 218 VAL A O 1
ATOM 1666 N N . GLY A 1 219 ? 18.402 9.597 -52.393 1.00 92.50 219 GLY A N 1
ATOM 1667 C CA . GLY A 1 219 ? 19.628 9.144 -53.067 1.00 92.50 219 GLY A CA 1
ATOM 1668 C C . GLY A 1 219 ? 20.622 8.366 -52.196 1.00 92.50 219 GLY A C 1
ATOM 1669 O O . GLY A 1 219 ? 21.758 8.172 -52.614 1.00 92.50 219 GLY A O 1
ATOM 1670 N N . ARG A 1 220 ? 20.228 7.921 -50.992 1.00 93.81 220 ARG A N 1
ATOM 1671 C CA . ARG A 1 220 ? 21.107 7.184 -50.055 1.00 93.81 220 ARG A CA 1
ATOM 1672 C C . ARG A 1 220 ? 20.598 5.798 -49.659 1.00 93.81 220 ARG A C 1
ATOM 1674 O O . ARG A 1 220 ? 20.982 5.281 -48.612 1.00 93.81 220 ARG A O 1
ATOM 1681 N N . GLY A 1 221 ? 19.754 5.190 -50.494 1.00 92.19 221 GLY A N 1
ATOM 1682 C CA . GLY A 1 221 ? 19.185 3.862 -50.238 1.00 92.19 221 GLY A CA 1
ATOM 1683 C C . GLY A 1 221 ? 20.252 2.790 -49.992 1.00 92.19 221 GLY A C 1
ATOM 1684 O O . GLY A 1 221 ? 20.155 2.050 -49.016 1.00 92.19 221 GLY A O 1
ATOM 1685 N N . ASP A 1 222 ? 21.314 2.775 -50.802 1.00 94.06 222 ASP A N 1
ATOM 1686 C CA . ASP A 1 222 ? 22.393 1.785 -50.685 1.00 94.06 222 ASP A CA 1
ATOM 1687 C C . ASP A 1 222 ? 23.150 1.906 -49.355 1.00 94.06 222 ASP A C 1
ATOM 1689 O O . ASP A 1 222 ? 23.372 0.912 -48.661 1.00 94.06 222 ASP A O 1
ATOM 1693 N N . VAL A 1 223 ? 23.472 3.141 -48.955 1.00 93.94 223 VAL A N 1
ATOM 1694 C CA . VAL A 1 223 ? 24.175 3.440 -47.697 1.00 93.94 223 VAL A CA 1
ATOM 1695 C C . VAL A 1 223 ? 23.299 3.102 -46.488 1.00 93.94 223 VAL A C 1
ATOM 1697 O O . VAL A 1 223 ? 23.781 2.551 -45.501 1.00 93.94 223 VAL A O 1
ATOM 1700 N N . LEU A 1 224 ? 21.996 3.384 -46.562 1.00 93.25 224 LEU A N 1
ATOM 1701 C CA . LEU A 1 224 ? 21.038 3.022 -45.517 1.00 93.25 224 LEU A CA 1
ATOM 1702 C C . LEU A 1 224 ? 20.899 1.495 -45.379 1.00 93.25 224 LEU A C 1
ATOM 1704 O O . LEU A 1 224 ? 20.846 0.967 -44.263 1.00 93.25 224 LEU A O 1
ATOM 1708 N N . GLY A 1 225 ? 20.887 0.775 -46.504 1.00 92.12 225 GLY A N 1
ATOM 1709 C CA . GLY A 1 225 ? 20.875 -0.687 -46.534 1.00 92.12 225 GLY A CA 1
ATOM 1710 C C . GLY A 1 225 ? 22.164 -1.304 -45.987 1.00 92.12 225 GLY A C 1
ATOM 1711 O O . GLY A 1 225 ? 22.127 -2.334 -45.315 1.00 92.12 225 GLY A O 1
ATOM 1712 N N . GLU A 1 226 ? 23.318 -0.684 -46.229 1.00 93.38 226 GLU A N 1
ATOM 1713 C CA . GLU A 1 226 ? 24.589 -1.086 -45.620 1.00 93.38 226 GLU A CA 1
ATOM 1714 C C . GLU A 1 226 ? 24.616 -0.832 -44.108 1.00 93.38 226 GLU A C 1
ATOM 1716 O O . GLU A 1 226 ? 24.930 -1.750 -43.350 1.00 93.38 226 GLU A O 1
ATOM 1721 N N . LEU A 1 227 ? 24.208 0.358 -43.656 1.00 92.19 227 LEU A N 1
ATOM 1722 C CA . LEU A 1 227 ? 24.112 0.690 -42.232 1.00 92.19 227 LEU A CA 1
ATOM 1723 C C . LEU A 1 227 ? 23.227 -0.315 -41.480 1.00 92.19 227 LEU A C 1
ATOM 1725 O O . LEU A 1 227 ? 23.616 -0.808 -40.421 1.00 92.19 227 LEU A O 1
ATOM 1729 N N . SER A 1 228 ? 22.078 -0.668 -42.063 1.00 90.38 228 SER A N 1
ATOM 1730 C CA . SER A 1 228 ? 21.162 -1.667 -41.500 1.00 90.38 228 SER A CA 1
ATOM 1731 C C . SER A 1 228 ? 21.826 -3.038 -41.382 1.00 90.38 228 SER A C 1
ATOM 1733 O O . SER A 1 228 ? 21.831 -3.624 -40.304 1.00 90.38 228 SER A O 1
ATOM 1735 N N . ARG A 1 229 ? 22.482 -3.514 -42.451 1.00 90.56 229 ARG A N 1
ATOM 1736 C CA . ARG A 1 229 ? 23.214 -4.794 -42.439 1.00 90.56 229 ARG A CA 1
ATOM 1737 C C . ARG A 1 229 ? 24.314 -4.835 -41.382 1.00 90.56 229 ARG A C 1
ATOM 1739 O O . ARG A 1 229 ? 24.519 -5.876 -40.763 1.00 90.56 229 ARG A O 1
ATOM 1746 N N . ILE A 1 230 ? 25.027 -3.728 -41.177 1.00 91.25 230 ILE A N 1
ATOM 1747 C CA . ILE A 1 230 ? 26.095 -3.663 -40.175 1.00 91.25 230 ILE A CA 1
ATOM 1748 C C . ILE A 1 230 ? 25.512 -3.707 -38.758 1.00 91.25 230 ILE A C 1
ATOM 1750 O O . ILE A 1 230 ? 26.010 -4.475 -37.935 1.00 91.25 230 ILE A O 1
ATOM 1754 N N . LEU A 1 231 ? 24.474 -2.910 -38.481 1.00 87.88 231 LEU A N 1
ATOM 1755 C CA . LEU A 1 231 ? 23.860 -2.798 -37.151 1.00 87.88 231 LEU A CA 1
ATOM 1756 C C . LEU A 1 231 ? 22.996 -4.005 -36.762 1.00 87.88 231 LEU A C 1
ATOM 1758 O O . LEU A 1 231 ? 22.801 -4.247 -35.574 1.00 87.88 231 LEU A O 1
ATOM 1762 N N . ASP A 1 232 ? 22.488 -4.761 -37.734 1.00 85.94 232 ASP A N 1
ATOM 1763 C CA . ASP A 1 232 ? 21.808 -6.039 -37.489 1.00 85.94 232 ASP A CA 1
ATOM 1764 C C . ASP A 1 232 ? 22.775 -7.234 -37.443 1.00 85.94 232 ASP A C 1
ATOM 1766 O O . ASP A 1 232 ? 22.388 -8.340 -37.064 1.00 85.94 232 ASP A O 1
ATOM 1770 N N . GLY A 1 233 ? 24.041 -7.016 -37.805 1.00 86.06 233 GLY A N 1
ATOM 1771 C CA . GLY A 1 233 ? 25.107 -8.004 -37.708 1.00 86.06 233 GLY A CA 1
ATOM 1772 C C . GLY A 1 233 ? 25.707 -8.133 -36.298 1.00 86.06 233 GLY A C 1
ATOM 1773 O O . GLY A 1 233 ? 25.255 -7.515 -35.338 1.00 86.06 233 GLY A O 1
ATOM 1774 N N . PRO A 1 234 ? 26.791 -8.917 -36.142 1.00 81.81 234 PRO A N 1
ATOM 1775 C CA . PRO A 1 234 ? 27.467 -9.104 -34.852 1.00 81.81 234 PRO A CA 1
ATOM 1776 C C . PRO A 1 234 ? 28.271 -7.874 -34.390 1.00 81.81 234 PRO A C 1
ATOM 1778 O O . PRO A 1 234 ? 28.794 -7.860 -33.272 1.00 81.81 234 PRO A O 1
ATOM 1781 N N . ARG A 1 235 ? 28.420 -6.852 -35.247 1.00 76.94 235 ARG A N 1
ATOM 1782 C CA . ARG A 1 235 ? 29.142 -5.617 -34.920 1.00 76.94 235 ARG A CA 1
ATOM 1783 C C . ARG A 1 235 ? 28.295 -4.748 -33.995 1.00 76.94 235 ARG A C 1
ATOM 1785 O O . ARG A 1 235 ? 27.118 -4.530 -34.240 1.00 76.94 235 ARG A O 1
ATOM 1792 N N . ARG A 1 236 ? 28.921 -4.228 -32.934 1.00 76.44 236 ARG A N 1
ATOM 1793 C CA . ARG A 1 236 ? 28.235 -3.466 -31.874 1.00 76.44 236 ARG A CA 1
ATOM 1794 C C . ARG A 1 236 ? 28.313 -1.945 -32.031 1.00 76.44 236 ARG A C 1
ATOM 1796 O O . ARG A 1 236 ? 27.668 -1.238 -31.267 1.00 76.44 236 ARG A O 1
ATOM 1803 N N . SER A 1 237 ? 29.096 -1.435 -32.983 1.00 85.19 237 SER A N 1
ATOM 1804 C CA . SER A 1 237 ? 29.279 0.003 -33.199 1.00 85.19 237 SER A CA 1
ATOM 1805 C C . SER A 1 237 ? 29.575 0.331 -34.663 1.00 85.19 237 SER A C 1
ATOM 1807 O O . SER A 1 237 ? 30.146 -0.479 -35.398 1.00 85.19 237 SER A O 1
ATOM 1809 N N . VAL A 1 238 ? 29.173 1.533 -35.079 1.00 91.06 238 VAL A N 1
ATOM 1810 C CA . VAL A 1 238 ? 29.415 2.093 -36.414 1.00 91.06 238 VAL A CA 1
ATOM 1811 C C . VAL A 1 238 ? 29.866 3.537 -36.258 1.00 91.06 238 VAL A C 1
ATOM 1813 O O . VAL A 1 238 ? 29.259 4.296 -35.507 1.00 91.06 238 VAL A O 1
ATOM 1816 N N . LEU A 1 239 ? 30.917 3.912 -36.984 1.00 91.31 239 LEU A N 1
ATOM 1817 C CA . LEU A 1 239 ? 31.376 5.291 -37.094 1.00 91.31 239 LEU A CA 1
ATOM 1818 C C . LEU A 1 239 ? 31.024 5.818 -38.486 1.00 91.31 239 LEU A C 1
ATOM 1820 O O . LEU A 1 239 ? 31.475 5.269 -39.489 1.00 91.31 239 LEU A O 1
ATOM 1824 N N . LEU A 1 240 ? 30.228 6.886 -38.543 1.00 91.38 240 LEU A N 1
ATOM 1825 C CA . LEU A 1 240 ? 29.906 7.572 -39.792 1.00 91.38 240 LEU A CA 1
ATOM 1826 C C . LEU A 1 240 ? 30.925 8.688 -40.035 1.00 91.38 240 LEU A C 1
ATOM 1828 O O . LEU A 1 240 ? 30.940 9.686 -39.315 1.00 91.38 240 LEU A O 1
ATOM 1832 N N . VAL A 1 241 ? 31.758 8.525 -41.062 1.00 93.75 241 VAL A N 1
ATOM 1833 C CA . VAL A 1 241 ? 32.785 9.501 -41.450 1.00 93.75 241 VAL A CA 1
ATOM 1834 C C . VAL A 1 241 ? 32.336 10.250 -42.701 1.00 93.75 241 VAL A C 1
ATOM 1836 O O . VAL A 1 241 ? 31.796 9.659 -43.632 1.00 93.75 241 VAL A O 1
ATOM 1839 N N . GLY A 1 242 ? 32.538 11.562 -42.711 1.00 92.88 242 GLY A N 1
ATOM 1840 C CA . GLY A 1 242 ? 32.253 12.429 -43.850 1.00 92.88 242 GLY A CA 1
ATOM 1841 C C . GLY A 1 242 ? 32.284 13.892 -43.436 1.00 92.88 242 GLY A C 1
ATOM 1842 O O . GLY A 1 242 ? 32.261 14.188 -42.235 1.00 92.88 242 GLY A O 1
ATOM 1843 N N . ASP A 1 243 ? 32.279 14.784 -44.418 1.00 94.56 243 ASP A N 1
ATOM 1844 C CA . ASP A 1 243 ? 32.352 16.228 -44.198 1.00 94.56 243 ASP A CA 1
ATOM 1845 C C . ASP A 1 243 ? 31.198 16.757 -43.334 1.00 94.56 243 ASP A C 1
ATOM 1847 O O . ASP A 1 243 ? 30.162 16.102 -43.111 1.00 94.56 243 ASP A O 1
ATOM 1851 N N . GLU A 1 244 ? 31.380 17.963 -42.808 1.00 90.94 244 GLU A N 1
ATOM 1852 C CA . GLU A 1 244 ? 30.295 18.708 -42.181 1.00 90.94 244 GLU A CA 1
ATOM 1853 C C . GLU A 1 244 ? 29.128 18.877 -43.170 1.00 90.94 244 GLU A C 1
ATOM 1855 O O . GLU A 1 244 ? 29.323 18.971 -44.378 1.00 90.94 244 GLU A O 1
ATOM 1860 N N . ALA A 1 245 ? 27.891 18.813 -42.670 1.00 87.88 245 ALA A N 1
ATOM 1861 C CA . ALA A 1 245 ? 26.670 18.842 -43.482 1.00 87.88 245 ALA A CA 1
ATOM 1862 C C . ALA A 1 245 ? 26.515 17.723 -44.541 1.00 87.88 245 ALA A C 1
ATOM 1864 O O . ALA A 1 245 ? 25.532 17.716 -45.279 1.00 87.88 245 ALA A O 1
ATOM 1865 N N . ALA A 1 246 ? 27.362 16.686 -44.552 1.00 92.38 246 ALA A N 1
ATOM 1866 C CA . ALA A 1 246 ? 27.227 15.544 -45.467 1.00 92.38 246 ALA A CA 1
ATOM 1867 C C . ALA A 1 246 ? 25.998 14.638 -45.203 1.00 92.38 246 ALA A C 1
ATOM 1869 O O . ALA A 1 246 ? 25.942 13.523 -45.721 1.00 92.38 246 ALA A O 1
ATOM 1870 N N . GLY A 1 247 ? 25.027 15.056 -44.383 1.00 90.06 247 GLY A N 1
ATOM 1871 C CA . GLY A 1 247 ? 23.779 14.321 -44.141 1.00 90.06 247 GLY A CA 1
ATOM 1872 C C . GLY A 1 247 ? 23.889 13.110 -43.205 1.00 90.06 247 GLY A C 1
ATOM 1873 O O . GLY A 1 247 ? 23.001 12.262 -43.214 1.00 90.06 247 GLY A O 1
ATOM 1874 N N . LYS A 1 248 ? 24.947 13.011 -42.386 1.00 92.06 248 LYS A N 1
ATOM 1875 C CA . LYS A 1 248 ? 25.152 11.892 -41.439 1.00 92.06 248 LYS A CA 1
ATOM 1876 C C . LYS A 1 248 ? 23.976 11.732 -40.465 1.00 92.06 248 LYS A C 1
ATOM 1878 O O . LYS A 1 248 ? 23.453 10.635 -40.309 1.00 92.06 248 LYS A O 1
ATOM 1883 N N . THR A 1 249 ? 23.512 12.834 -39.875 1.00 89.00 249 THR A N 1
ATOM 1884 C CA . THR A 1 249 ? 22.354 12.841 -38.967 1.00 89.00 249 THR A CA 1
ATOM 1885 C C . THR A 1 249 ? 21.075 12.416 -39.681 1.00 89.00 249 THR A C 1
ATOM 1887 O O . THR A 1 249 ? 20.339 11.589 -39.160 1.00 89.00 249 THR A O 1
ATOM 1890 N N . ALA A 1 250 ? 20.841 12.910 -40.902 1.00 89.44 250 ALA A N 1
ATOM 1891 C CA . ALA A 1 250 ? 19.665 12.544 -41.692 1.00 89.44 250 ALA A CA 1
ATOM 1892 C C . ALA A 1 250 ? 19.633 11.042 -42.023 1.00 89.44 250 ALA A C 1
ATOM 1894 O O . ALA A 1 250 ? 18.571 10.427 -41.973 1.00 89.44 250 ALA A O 1
ATOM 1895 N N . LEU A 1 251 ? 20.796 10.439 -42.298 1.00 91.69 251 LEU A N 1
ATOM 1896 C CA . LEU A 1 251 ? 20.923 8.996 -42.508 1.00 91.69 251 LEU A CA 1
ATOM 1897 C C . LEU A 1 251 ? 20.545 8.199 -41.247 1.00 91.69 251 LEU A C 1
ATOM 1899 O O . LEU A 1 251 ? 19.803 7.224 -41.346 1.00 91.69 251 LEU A O 1
ATOM 1903 N N . VAL A 1 252 ? 21.009 8.626 -40.065 1.00 90.94 252 VAL A N 1
ATOM 1904 C CA . VAL A 1 252 ? 20.653 7.984 -38.786 1.00 90.94 252 VAL A CA 1
ATOM 1905 C C . VAL A 1 252 ? 19.162 8.135 -38.500 1.00 90.94 252 VAL A C 1
ATOM 1907 O O . VAL A 1 252 ? 18.512 7.140 -38.197 1.00 90.94 252 VAL A O 1
ATOM 1910 N N . THR A 1 253 ? 18.592 9.334 -38.652 1.00 89.31 253 THR A N 1
ATOM 1911 C CA . THR A 1 253 ? 17.155 9.577 -38.439 1.00 89.31 253 THR A CA 1
ATOM 1912 C C . THR A 1 253 ? 16.290 8.712 -39.356 1.00 89.31 253 THR A C 1
ATOM 1914 O O . THR A 1 253 ? 15.318 8.120 -38.892 1.00 89.31 253 THR A O 1
ATOM 1917 N N . ALA A 1 254 ? 16.665 8.578 -40.633 1.00 90.25 254 ALA A N 1
ATOM 1918 C CA . ALA A 1 254 ? 15.970 7.705 -41.577 1.00 90.25 254 ALA A CA 1
ATOM 1919 C C . ALA A 1 254 ? 16.053 6.224 -41.170 1.00 90.25 254 ALA A C 1
ATOM 1921 O O . ALA A 1 254 ? 15.064 5.498 -41.271 1.00 90.25 254 ALA A O 1
ATOM 1922 N N . TRP A 1 255 ? 17.204 5.782 -40.652 1.00 90.69 255 TRP A N 1
ATOM 1923 C CA . TRP A 1 255 ? 17.354 4.433 -40.106 1.00 90.69 255 TRP A CA 1
ATOM 1924 C C . TRP A 1 255 ? 16.483 4.204 -38.863 1.00 90.69 255 TRP A C 1
ATOM 1926 O O . TRP A 1 255 ? 15.809 3.179 -38.777 1.00 90.69 255 TRP A O 1
ATOM 1936 N N . VAL A 1 256 ? 16.432 5.164 -37.929 1.00 89.75 256 VAL A N 1
ATOM 1937 C CA . VAL A 1 256 ? 15.566 5.079 -36.736 1.00 89.75 256 VAL A CA 1
ATOM 1938 C C . VAL A 1 256 ? 14.103 4.958 -37.150 1.00 89.75 256 VAL A C 1
ATOM 1940 O O . VAL A 1 256 ? 13.394 4.093 -36.644 1.00 89.75 256 VAL A O 1
ATOM 1943 N N . ALA A 1 257 ? 13.662 5.788 -38.098 1.00 89.00 257 ALA A N 1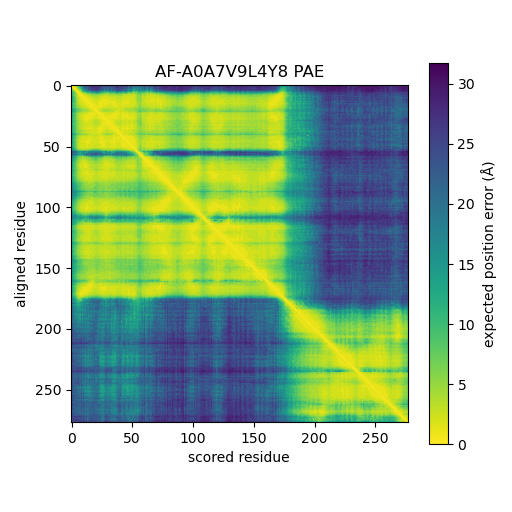
ATOM 1944 C CA . ALA A 1 257 ? 12.293 5.774 -38.599 1.00 89.00 257 ALA A CA 1
ATOM 1945 C C . ALA A 1 257 ? 11.909 4.409 -39.187 1.00 89.00 257 ALA A C 1
ATOM 1947 O O . ALA A 1 257 ? 10.852 3.870 -38.860 1.00 89.00 257 ALA A O 1
ATOM 1948 N N . ALA A 1 258 ? 12.800 3.814 -39.986 1.00 87.12 258 ALA A N 1
ATOM 1949 C CA . ALA A 1 258 ? 12.597 2.479 -40.540 1.00 87.12 258 ALA A CA 1
ATOM 1950 C C . ALA A 1 258 ? 12.494 1.400 -39.445 1.00 87.12 258 ALA A C 1
ATOM 1952 O O . ALA A 1 258 ? 11.671 0.492 -39.550 1.00 87.12 258 ALA A O 1
ATOM 1953 N N . GLN A 1 259 ? 13.279 1.513 -38.368 1.00 87.12 259 GLN A N 1
ATOM 1954 C CA . GLN A 1 259 ? 13.231 0.560 -37.255 1.00 87.12 259 GLN A CA 1
ATOM 1955 C C . GLN A 1 259 ? 11.987 0.716 -36.381 1.00 87.12 259 GLN A C 1
ATOM 1957 O O . GLN A 1 259 ? 11.449 -0.289 -35.912 1.00 87.12 259 GLN A O 1
ATOM 1962 N N . SER A 1 260 ? 11.503 1.941 -36.182 1.00 83.00 260 SER A N 1
ATOM 1963 C CA . SER A 1 260 ? 10.252 2.205 -35.463 1.00 83.00 260 SER A CA 1
ATOM 1964 C C . SER A 1 260 ? 9.036 1.598 -36.168 1.00 83.00 260 SER A C 1
ATOM 1966 O O . SER A 1 260 ? 8.092 1.194 -35.498 1.00 83.00 260 SER A O 1
ATOM 1968 N N . ALA A 1 261 ? 9.082 1.472 -37.499 1.00 80.88 261 ALA A N 1
ATOM 1969 C CA . ALA A 1 261 ? 8.050 0.813 -38.304 1.00 80.88 261 ALA A CA 1
ATOM 1970 C C . ALA A 1 261 ? 8.198 -0.724 -38.384 1.00 80.88 261 ALA A C 1
ATOM 1972 O O . ALA A 1 261 ? 7.368 -1.394 -38.999 1.00 80.88 261 ALA A O 1
ATOM 1973 N N . SER A 1 262 ? 9.252 -1.302 -37.798 1.00 82.56 262 SER A N 1
ATOM 1974 C CA . SER A 1 262 ? 9.493 -2.749 -37.829 1.00 82.56 262 SER A CA 1
ATOM 1975 C C . SER A 1 262 ? 8.648 -3.509 -36.795 1.00 82.56 262 SER A C 1
ATOM 1977 O O . SER A 1 262 ? 8.175 -2.946 -35.810 1.00 82.56 262 SER A O 1
ATOM 1979 N N . ALA A 1 263 ? 8.533 -4.833 -36.955 1.00 76.75 263 ALA A N 1
ATOM 1980 C CA . ALA A 1 263 ? 7.831 -5.706 -36.003 1.00 76.75 263 ALA A CA 1
ATOM 1981 C C . ALA A 1 263 ? 8.440 -5.706 -34.583 1.00 76.75 263 ALA A C 1
ATOM 1983 O O . ALA A 1 263 ? 7.811 -6.185 -33.639 1.00 76.75 263 ALA A O 1
ATOM 1984 N N . LYS A 1 264 ? 9.669 -5.199 -34.417 1.00 77.31 264 LYS A N 1
ATOM 1985 C CA . LYS A 1 264 ? 10.346 -5.087 -33.123 1.00 77.31 264 LYS A CA 1
ATOM 1986 C C . LYS A 1 264 ? 11.016 -3.713 -33.006 1.00 77.31 264 LYS A C 1
ATOM 1988 O O . LYS A 1 264 ? 12.228 -3.616 -33.225 1.00 77.31 264 LYS A O 1
ATOM 1993 N N . PRO A 1 265 ? 10.252 -2.665 -32.653 1.00 80.19 265 PRO A N 1
ATOM 1994 C CA . PRO A 1 265 ? 10.775 -1.309 -32.580 1.00 80.19 265 PRO A CA 1
ATOM 1995 C C . PRO A 1 265 ? 11.928 -1.228 -31.577 1.00 80.19 265 PRO A C 1
ATOM 1997 O O . PRO A 1 265 ? 11.871 -1.786 -30.476 1.00 80.19 265 PRO A O 1
ATOM 2000 N N . ARG A 1 266 ? 13.003 -0.545 -31.974 1.00 81.31 266 ARG A N 1
ATOM 2001 C CA . ARG A 1 266 ? 14.185 -0.324 -31.137 1.00 81.31 266 ARG A CA 1
ATOM 2002 C C . ARG A 1 266 ? 14.189 1.120 -30.650 1.00 81.31 266 ARG A C 1
ATOM 2004 O O . ARG A 1 266 ? 14.177 2.042 -31.456 1.00 81.31 266 ARG A O 1
ATOM 2011 N N . SER A 1 267 ? 14.239 1.309 -29.334 1.00 84.25 267 SER A N 1
ATOM 2012 C CA . SER A 1 267 ? 14.477 2.628 -28.743 1.00 84.25 267 SER A CA 1
ATOM 2013 C C . SER A 1 267 ? 15.939 3.032 -28.918 1.00 84.25 267 SER A C 1
ATOM 2015 O O . SER A 1 267 ? 16.832 2.187 -28.826 1.00 84.25 267 SER A O 1
ATOM 2017 N N . MET A 1 268 ? 16.178 4.323 -29.140 1.00 86.69 268 MET A N 1
ATOM 2018 C CA . MET A 1 268 ? 17.511 4.886 -29.321 1.00 86.69 268 MET A CA 1
ATOM 2019 C C . MET A 1 268 ? 17.697 6.128 -28.463 1.00 86.69 268 MET A C 1
ATOM 2021 O O . MET A 1 268 ? 16.776 6.930 -28.310 1.00 86.69 268 MET A O 1
ATOM 2025 N N . TRP A 1 269 ? 18.915 6.285 -27.959 1.00 89.25 269 TRP A N 1
ATOM 2026 C CA . TRP A 1 269 ? 19.365 7.453 -27.222 1.00 89.25 269 TRP A CA 1
ATOM 2027 C C . TRP A 1 269 ? 20.546 8.070 -27.961 1.00 89.25 269 TRP A C 1
ATOM 2029 O O . TRP A 1 269 ? 21.400 7.354 -28.488 1.00 89.25 269 TRP A O 1
ATOM 2039 N N . ALA A 1 270 ? 20.566 9.393 -28.025 1.00 87.88 270 ALA A N 1
ATOM 2040 C CA . ALA A 1 270 ? 21.677 10.178 -28.525 1.00 87.88 270 ALA A CA 1
ATOM 2041 C C . ALA A 1 270 ? 22.345 10.875 -27.342 1.00 87.88 270 ALA A C 1
ATOM 2043 O O . ALA A 1 270 ? 21.669 11.463 -26.503 1.00 87.88 270 ALA A O 1
ATOM 2044 N N . THR A 1 271 ? 23.668 10.821 -27.306 1.00 84.56 271 THR A N 1
ATOM 2045 C CA . THR A 1 271 ? 24.500 11.525 -26.331 1.00 84.56 271 THR A CA 1
ATOM 2046 C C . THR A 1 271 ? 25.574 12.289 -27.092 1.00 84.56 271 THR A C 1
ATOM 2048 O O . THR A 1 271 ? 26.023 11.846 -28.159 1.00 84.56 271 THR A O 1
ATOM 2051 N N . SER A 1 272 ? 25.948 13.461 -26.598 1.00 78.56 272 SER A N 1
ATOM 2052 C CA . SER A 1 272 ? 27.079 14.220 -27.123 1.00 78.56 272 SER A CA 1
ATOM 2053 C C . SER A 1 272 ? 28.348 13.884 -26.335 1.00 78.56 272 SER A C 1
ATOM 2055 O O . SER A 1 272 ? 28.300 13.655 -25.133 1.00 78.56 272 SER A O 1
ATOM 2057 N N . ALA A 1 273 ? 29.518 13.911 -26.982 1.00 69.12 273 ALA A N 1
ATOM 2058 C CA . ALA A 1 273 ? 30.788 13.717 -26.274 1.00 69.12 273 ALA A CA 1
ATOM 2059 C C . ALA A 1 273 ? 31.016 14.760 -25.159 1.00 69.12 273 ALA A C 1
ATOM 2061 O O . ALA A 1 273 ? 31.729 14.472 -24.207 1.00 69.12 273 ALA A O 1
ATOM 2062 N N . ALA A 1 274 ? 30.390 15.939 -25.256 1.00 63.88 274 ALA A N 1
ATOM 2063 C CA . ALA A 1 274 ? 30.421 16.962 -24.212 1.00 63.88 274 ALA A CA 1
ATOM 2064 C C . ALA A 1 274 ? 29.458 16.677 -23.042 1.00 63.88 274 ALA A C 1
ATOM 2066 O O . ALA A 1 274 ? 29.589 17.303 -22.001 1.00 63.88 274 ALA A O 1
ATOM 2067 N N . GLU A 1 275 ? 28.501 15.757 -23.203 1.00 60.53 275 GLU A N 1
ATOM 2068 C CA . GLU A 1 275 ? 27.560 15.332 -22.150 1.00 60.53 275 GLU A CA 1
ATOM 2069 C C . GLU A 1 275 ? 28.082 14.116 -21.360 1.00 60.53 275 GLU A C 1
ATOM 2071 O O . GLU A 1 275 ? 27.496 13.738 -20.351 1.00 60.53 275 GLU A O 1
ATOM 2076 N N . LEU A 1 276 ? 29.176 13.493 -21.819 1.00 56.53 276 LEU A N 1
ATOM 2077 C CA . LEU A 1 276 ? 29.782 12.299 -21.217 1.00 56.53 276 LEU A CA 1
ATOM 2078 C C . LEU A 1 276 ? 30.968 12.602 -20.281 1.00 56.53 276 LEU A C 1
ATOM 2080 O O . LEU A 1 276 ? 31.547 11.658 -19.737 1.00 56.53 276 LEU A O 1
ATOM 2084 N N . VAL A 1 277 ? 31.354 13.875 -20.133 1.00 52.84 277 VAL A N 1
ATOM 2085 C CA . VAL A 1 277 ? 32.488 14.343 -19.309 1.00 52.84 277 VAL A CA 1
ATOM 2086 C C . VAL A 1 277 ? 31.984 15.123 -18.106 1.00 52.84 277 VAL A C 1
ATOM 2088 O O . VAL A 1 277 ? 31.086 15.970 -18.301 1.00 52.84 277 VAL A O 1
#

Mean predicted aligned error: 13.17 Å

Sequence (277 aa):
MSDGKDKLRFTTLALRRTLASDHHEMSPITASTIAAYGQEDRVADELTLALSELPDEAKPTSVARFLLPDGVTLEHVEIEIARPELPGRLGRPYKITVSVVVVPEPRPDLVPAGHWVFVPAIDHACYVARGEKLADRVQAELAVLPAALALEADGWKRLLTHAPAKLERIAIELATTPLAQAHGRKALADAERKRLAIATLDNAGRRVEVSDPPPPCVGRGDVLGELSRILDGPRRSVLLVGDEAAGKTALVTAWVAAQSASAKPRSMWATSAAELV